Protein AF-A0A962JLY9-F1 (afdb_monomer_lite)

Foldseek 3Di:
DVVCVVVVHDPVQVVLVVVLVVLVVLLVVLVVCLVVVPPCVLVSLVSNLVSLVSSLVSLVCCCPNDVVVPRHHDPDPVVNVVSVVVNVCSVVPRVVVSVVSNVCSVVSVVVVVVVVCCVVCVVVVVVVVVVVVVCVVVVDPVVVVVCVVVVVVVVVVVVVVVVVVVVVVVVVVVVVVVVVVVVVVVVVVVVLVVQQVVLVVLQVVQCPVVVVVPLVGAGDQDPRPCNVVSVVVVVVSVVVVVVVVVVVVVVVVVVVVVVVVVVVVVVVVVVVVVVVVVVVVVVVVVVVVVVVVVVVD

Sequence (297 aa):
VDIMVANGAAPAQVVVAKNQSVLAERILRSVSSILNGDENAVMAADDFGRDSEAFGQTLEGLLNGDPTLEITAVKDPQARASLTAIQKLFESSVQQGANEILQSSPELFQVREASGAIFRDSPELLSTLTKLTAIVDEEANAVLASIIGVASLMLTLVSLFGFIRVRARQDKERAEKEAEIDRKRAEEVEMENQRNQSAILRLLDELGDLADGDLTVQATVSEDFTGAIADSINYSIDQLRQLVSTINQTAVQVSAAAQETQSTAMHLAEASEHQAQEIAGASAAVNEMAVSIDQVS

Radius of gyration: 75.22 Å; chains: 1; bounding box: 149×65×193 Å

Structure (mmCIF, N/CA/C/O backbone):
data_AF-A0A962JLY9-F1
#
_entry.id   AF-A0A962JLY9-F1
#
loop_
_atom_site.group_PDB
_atom_site.id
_atom_site.type_symbol
_atom_site.label_atom_id
_atom_site.label_alt_id
_atom_site.label_comp_id
_atom_site.label_asym_id
_atom_site.label_entity_id
_atom_site.label_seq_id
_atom_site.pdbx_PDB_ins_code
_atom_site.Cartn_x
_atom_site.Cartn_y
_atom_site.Cartn_z
_atom_site.occupancy
_atom_site.B_iso_or_equiv
_atom_site.auth_seq_id
_atom_site.auth_comp_id
_atom_site.auth_asym_id
_atom_site.auth_atom_id
_atom_site.pdbx_PDB_model_num
ATOM 1 N N . VAL A 1 1 ? 19.799 30.706 -95.430 1.00 79.75 1 VAL A N 1
ATOM 2 C CA . VAL A 1 1 ? 20.871 30.863 -96.444 1.00 79.75 1 VAL A CA 1
ATOM 3 C C . VAL A 1 1 ? 20.278 31.056 -97.835 1.00 79.75 1 VAL A C 1
ATOM 5 O O . VAL A 1 1 ? 20.554 32.082 -98.439 1.00 79.75 1 VAL A O 1
ATOM 8 N N . ASP A 1 2 ? 19.393 30.171 -98.299 1.00 82.06 2 ASP A N 1
ATOM 9 C CA . ASP A 1 2 ? 18.832 30.230 -99.665 1.00 82.06 2 ASP A CA 1
ATOM 10 C C . ASP A 1 2 ? 18.110 31.545 -99.998 1.00 82.06 2 ASP A C 1
ATOM 12 O O . ASP A 1 2 ? 18.328 32.111 -101.064 1.00 82.06 2 ASP A O 1
ATOM 16 N N . ILE A 1 3 ? 17.344 32.100 -99.050 1.00 81.94 3 ILE A N 1
ATOM 17 C CA . ILE A 1 3 ? 16.681 33.41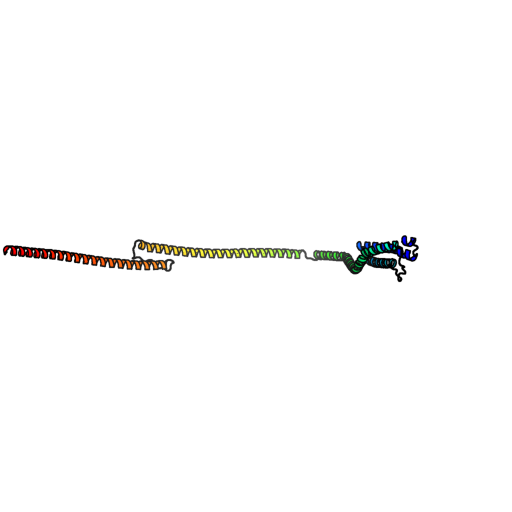2 -99.203 1.00 81.94 3 ILE A CA 1
ATOM 18 C C . ILE A 1 3 ? 17.709 34.547 -99.379 1.00 81.94 3 ILE A C 1
ATOM 20 O O . ILE A 1 3 ? 17.495 35.471 -100.155 1.00 81.94 3 ILE A O 1
ATOM 24 N N . MET A 1 4 ? 18.858 34.477 -98.697 1.00 80.12 4 MET A N 1
ATOM 25 C CA . MET A 1 4 ? 19.915 35.492 -98.818 1.00 80.12 4 MET A CA 1
ATOM 26 C C . MET A 1 4 ? 20.622 35.405 -100.174 1.00 80.12 4 MET A C 1
ATOM 28 O O . MET A 1 4 ? 20.929 36.435 -100.767 1.00 80.12 4 MET A O 1
ATOM 32 N N . VAL A 1 5 ? 20.843 34.187 -100.679 1.00 82.88 5 VAL A N 1
ATOM 33 C CA . VAL A 1 5 ? 21.434 33.951 -102.006 1.00 82.88 5 VAL A CA 1
ATOM 34 C C . VAL A 1 5 ? 20.485 34.415 -103.114 1.00 82.88 5 VAL A C 1
ATOM 36 O O . VAL A 1 5 ? 20.914 35.120 -104.024 1.00 82.88 5 VAL A O 1
ATOM 39 N N . ALA A 1 6 ? 19.192 34.087 -103.013 1.00 80.62 6 ALA A N 1
ATOM 40 C CA . ALA A 1 6 ? 18.176 34.483 -103.991 1.00 80.62 6 ALA A CA 1
ATOM 41 C C . ALA A 1 6 ? 17.985 36.009 -104.080 1.00 80.62 6 ALA A C 1
ATOM 43 O O . ALA A 1 6 ? 17.722 36.533 -105.158 1.00 80.62 6 ALA A O 1
ATOM 44 N N . ASN A 1 7 ? 18.174 36.722 -102.965 1.00 77.50 7 ASN A N 1
ATOM 45 C CA . ASN A 1 7 ? 18.024 38.176 -102.873 1.00 77.50 7 ASN A CA 1
ATOM 46 C C . ASN A 1 7 ? 19.336 38.960 -103.080 1.00 77.50 7 ASN A C 1
ATOM 48 O O . ASN A 1 7 ? 19.387 40.157 -102.798 1.00 77.50 7 ASN A O 1
ATOM 52 N N . GLY A 1 8 ? 20.402 38.309 -103.561 1.00 77.94 8 GLY A N 1
ATOM 53 C CA . GLY A 1 8 ? 21.658 38.975 -103.921 1.00 77.94 8 GLY A CA 1
ATOM 54 C C . GLY A 1 8 ? 22.456 39.531 -102.736 1.00 77.94 8 GLY A C 1
ATOM 55 O O . GLY A 1 8 ? 23.156 40.532 -102.893 1.00 77.94 8 GLY A O 1
ATOM 56 N N . ALA A 1 9 ? 22.355 38.918 -101.550 1.00 81.88 9 ALA A N 1
ATOM 57 C CA . ALA A 1 9 ? 23.167 39.306 -100.396 1.00 81.88 9 ALA A CA 1
ATOM 58 C C . ALA A 1 9 ? 24.672 39.164 -100.689 1.00 81.88 9 ALA A C 1
ATOM 60 O O . ALA A 1 9 ? 25.093 38.315 -101.480 1.00 81.88 9 ALA A O 1
ATOM 61 N N . ALA A 1 10 ? 25.497 39.974 -100.020 1.00 82.62 10 ALA A N 1
ATOM 62 C CA . ALA A 1 10 ? 26.943 39.936 -100.211 1.00 82.62 10 ALA A CA 1
ATOM 63 C C . ALA A 1 10 ? 27.503 38.530 -99.894 1.00 82.62 10 ALA A C 1
ATOM 65 O O . ALA A 1 10 ? 27.114 37.943 -98.879 1.00 82.62 10 ALA A O 1
ATOM 66 N N . PRO A 1 11 ? 28.450 37.990 -100.689 1.00 81.31 11 PRO A N 1
ATOM 67 C CA . PRO A 1 11 ? 28.993 36.646 -100.473 1.00 81.31 11 PRO A CA 1
ATOM 68 C C . PRO A 1 11 ? 29.541 36.414 -99.057 1.00 81.31 11 PRO A C 1
ATOM 70 O O . PRO A 1 11 ? 29.313 35.355 -98.477 1.00 81.31 11 PRO A O 1
ATOM 73 N N . ALA A 1 12 ? 30.187 37.424 -98.465 1.00 81.06 12 ALA A N 1
ATOM 74 C CA . ALA A 1 12 ? 30.674 37.373 -97.085 1.00 81.06 12 ALA A CA 1
ATOM 75 C C . ALA A 1 12 ? 29.537 37.138 -96.071 1.00 81.06 12 ALA A C 1
ATOM 77 O O . ALA A 1 12 ? 29.657 36.313 -95.170 1.00 81.06 12 ALA A O 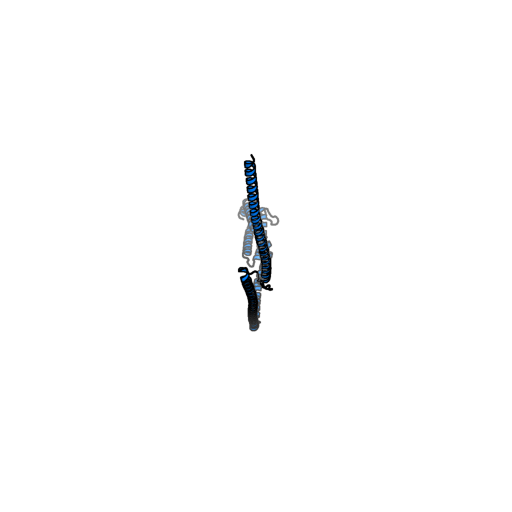1
ATOM 78 N N . GLN A 1 13 ? 28.387 37.783 -96.272 1.00 80.75 13 GLN A N 1
ATOM 79 C CA . GLN A 1 13 ? 27.220 37.664 -95.398 1.00 80.75 13 GLN A CA 1
ATOM 80 C C . GLN A 1 13 ? 26.562 36.277 -95.499 1.00 80.75 13 GLN A C 1
ATOM 82 O O . GLN A 1 13 ? 26.087 35.725 -94.506 1.00 80.75 13 GLN A O 1
ATOM 87 N N . VAL A 1 14 ? 26.568 35.682 -96.695 1.00 83.38 14 VAL A N 1
ATOM 88 C CA . VAL A 1 14 ? 26.082 34.312 -96.921 1.00 83.38 14 VAL A CA 1
ATOM 89 C C . VAL A 1 14 ? 26.980 33.289 -96.217 1.00 83.38 14 VAL A C 1
ATOM 91 O O . VAL A 1 14 ? 26.469 32.332 -95.634 1.00 83.38 14 VAL A O 1
ATOM 94 N N . VAL A 1 15 ? 28.301 33.498 -96.221 1.00 84.88 15 VAL A N 1
ATOM 95 C CA . VAL A 1 15 ? 29.263 32.643 -95.503 1.00 84.88 15 VAL A CA 1
ATOM 96 C C . VAL A 1 15 ? 29.044 32.719 -93.992 1.00 84.88 15 VAL A C 1
ATOM 98 O O . VAL A 1 15 ? 28.958 31.675 -93.348 1.00 84.88 15 VAL A O 1
ATOM 101 N N . VAL A 1 16 ? 28.865 33.922 -93.438 1.00 85.50 16 VAL A N 1
ATOM 102 C CA . VAL A 1 16 ? 28.554 34.119 -92.011 1.00 85.50 16 VAL A CA 1
ATOM 103 C C . VAL A 1 16 ? 27.289 33.352 -91.619 1.00 85.50 16 VAL A C 1
ATOM 105 O O . VAL A 1 16 ? 27.310 32.571 -90.669 1.00 85.50 16 VAL A O 1
ATOM 108 N N . ALA A 1 17 ? 26.212 33.481 -92.399 1.00 85.00 17 ALA A N 1
ATOM 109 C CA . ALA A 1 17 ? 24.966 32.760 -92.147 1.00 85.00 17 ALA A CA 1
ATOM 110 C C . ALA A 1 17 ? 25.108 31.232 -92.287 1.00 85.00 17 ALA A C 1
ATOM 112 O O . ALA A 1 17 ? 24.459 30.487 -91.558 1.00 85.00 17 ALA A O 1
ATOM 113 N N . LYS A 1 18 ? 25.954 30.742 -93.202 1.00 86.31 18 LYS A N 1
ATOM 114 C CA . LYS A 1 18 ? 26.229 29.304 -93.355 1.00 86.31 18 LYS A CA 1
ATOM 115 C C . LYS A 1 18 ? 27.025 28.745 -92.172 1.00 86.31 18 LYS A C 1
ATOM 117 O O . LYS A 1 18 ? 26.750 27.634 -91.724 1.00 86.31 18 LYS A O 1
ATOM 122 N N . ASN A 1 19 ? 27.970 29.516 -91.641 1.00 87.81 19 ASN A N 1
ATOM 123 C CA . ASN A 1 19 ? 28.772 29.115 -90.485 1.00 87.81 19 ASN A CA 1
ATOM 124 C C . ASN A 1 19 ? 27.928 28.964 -89.209 1.00 87.81 19 ASN A C 1
ATOM 126 O O . ASN A 1 19 ? 28.271 28.149 -88.354 1.00 87.81 19 ASN A O 1
ATOM 130 N N . GLN A 1 20 ? 26.786 29.654 -89.110 1.00 89.81 20 GLN A N 1
ATOM 131 C CA . GLN A 1 20 ? 25.843 29.475 -88.000 1.00 89.81 20 GLN A CA 1
ATOM 132 C C . GLN A 1 20 ? 25.304 28.042 -87.899 1.00 89.81 20 GLN A C 1
ATOM 134 O O . GLN A 1 20 ? 25.142 27.532 -86.797 1.00 89.81 20 GLN A O 1
ATOM 139 N N . SER A 1 21 ? 25.092 27.341 -89.019 1.00 89.69 21 SER A N 1
ATOM 140 C CA . SER A 1 21 ? 24.667 25.933 -88.982 1.00 89.69 21 SER A CA 1
ATOM 141 C C . SER A 1 21 ? 25.733 25.015 -88.377 1.00 89.69 21 SER A C 1
ATOM 143 O O . SER A 1 21 ? 25.396 24.086 -87.650 1.00 89.69 21 SER A O 1
ATOM 145 N N . VAL A 1 22 ? 27.014 25.302 -88.631 1.00 91.00 22 VAL A N 1
ATOM 146 C CA . VAL A 1 22 ? 28.137 24.543 -88.055 1.00 91.00 22 VAL A CA 1
ATOM 147 C C . VAL A 1 22 ? 28.251 24.807 -86.554 1.00 91.00 22 VAL A C 1
ATOM 149 O O . VAL A 1 22 ? 28.471 23.873 -85.785 1.00 91.00 22 VAL A O 1
ATOM 152 N N . LEU A 1 23 ? 28.072 26.062 -86.128 1.00 90.56 23 LEU A N 1
ATOM 153 C CA . LEU A 1 23 ? 28.037 26.412 -84.707 1.00 90.56 23 LEU A CA 1
ATOM 154 C C . LEU A 1 23 ? 26.865 25.728 -83.999 1.00 90.56 23 LEU A C 1
ATOM 156 O O . LEU A 1 23 ? 27.082 25.091 -82.978 1.00 90.56 23 LEU A O 1
ATOM 160 N N . ALA A 1 24 ? 25.663 25.740 -84.578 1.00 89.69 24 ALA A N 1
ATOM 161 C CA . ALA A 1 24 ? 24.512 25.032 -84.016 1.00 89.69 24 ALA A CA 1
ATOM 162 C C . ALA A 1 24 ? 24.768 23.521 -83.847 1.00 89.69 24 ALA A C 1
ATOM 164 O O . ALA A 1 24 ? 24.417 22.938 -82.824 1.00 89.69 24 ALA A O 1
ATOM 165 N N . GLU A 1 25 ? 25.425 22.877 -84.814 1.00 91.38 25 GLU A N 1
ATOM 166 C CA . GLU A 1 25 ? 25.788 21.459 -84.719 1.00 91.38 25 GLU A CA 1
ATOM 167 C C . GLU A 1 25 ? 26.837 21.192 -83.628 1.00 91.38 25 GLU A C 1
ATOM 169 O O . GLU A 1 25 ? 26.753 20.197 -82.905 1.00 91.38 25 GLU A O 1
ATOM 174 N N . ARG A 1 26 ? 27.826 22.083 -83.483 1.00 92.31 26 ARG A N 1
ATOM 175 C CA . ARG A 1 26 ? 28.822 22.002 -82.406 1.00 92.31 26 ARG A CA 1
ATOM 176 C C . ARG A 1 26 ? 28.179 22.177 -81.034 1.00 92.31 26 ARG A C 1
ATOM 178 O O . ARG A 1 26 ? 28.415 21.336 -80.177 1.00 92.31 26 ARG A O 1
ATOM 185 N N . ILE A 1 27 ? 27.303 23.167 -80.876 1.00 90.19 27 ILE A N 1
ATOM 186 C CA . ILE A 1 27 ? 26.508 23.395 -79.662 1.00 90.19 27 ILE A CA 1
ATOM 187 C C . ILE A 1 27 ? 25.745 22.116 -79.285 1.00 90.19 27 ILE A C 1
ATOM 189 O O . ILE A 1 27 ? 25.852 21.653 -78.153 1.00 90.19 27 ILE A O 1
ATOM 193 N N . LEU A 1 28 ? 25.040 21.488 -80.234 1.00 88.00 28 LEU A N 1
ATOM 194 C CA . LEU A 1 28 ? 24.295 20.246 -79.983 1.00 88.00 28 LEU A CA 1
ATOM 195 C C . LEU A 1 28 ? 25.199 19.082 -79.554 1.00 88.00 28 LEU A C 1
ATOM 197 O O . LEU A 1 28 ? 24.857 18.347 -78.625 1.00 88.00 28 LEU A O 1
ATOM 201 N N . ARG A 1 29 ? 26.356 18.911 -80.205 1.00 89.50 29 ARG A N 1
ATOM 202 C CA . ARG A 1 29 ? 27.334 17.883 -79.812 1.00 89.50 29 ARG A CA 1
ATOM 203 C C . ARG A 1 29 ? 27.880 18.124 -78.409 1.00 89.50 29 ARG A C 1
ATOM 205 O O . ARG A 1 29 ? 27.955 17.175 -77.630 1.00 89.50 29 ARG A O 1
ATOM 212 N N . SER A 1 30 ? 28.222 19.366 -78.082 1.00 88.81 30 SER A N 1
ATOM 213 C CA . SER A 1 30 ? 28.728 19.729 -76.762 1.00 88.81 30 SER A CA 1
ATOM 214 C C . SER A 1 30 ? 27.683 19.466 -75.677 1.00 88.81 30 SER A C 1
ATOM 216 O O . SER A 1 30 ? 27.997 18.806 -74.692 1.00 88.81 30 SER A O 1
ATOM 218 N N . VAL A 1 31 ? 26.416 19.841 -75.897 1.00 85.81 31 VAL A N 1
ATOM 219 C CA . VAL A 1 31 ? 25.307 19.521 -74.975 1.00 85.81 31 VAL A CA 1
ATOM 220 C C . VAL A 1 31 ? 25.157 18.015 -74.777 1.00 85.81 31 VAL A C 1
ATOM 222 O O . VAL A 1 31 ? 25.040 17.560 -73.642 1.00 85.81 31 VAL A O 1
ATOM 225 N N . SER A 1 32 ? 25.205 17.222 -75.850 1.00 84.00 32 SER A N 1
ATOM 226 C CA . SER A 1 32 ? 25.118 15.763 -75.726 1.00 84.00 32 SER A CA 1
ATOM 227 C C . SER A 1 32 ? 26.266 15.187 -74.895 1.00 84.00 32 SER A C 1
ATOM 229 O O . SER A 1 32 ? 26.028 14.283 -74.100 1.00 84.00 32 SER A O 1
ATOM 231 N N . SER A 1 33 ? 27.490 15.696 -75.055 1.00 85.56 33 SER A N 1
ATOM 232 C CA . SER A 1 33 ? 28.648 15.224 -74.286 1.00 85.56 33 SER A CA 1
ATOM 233 C C . SER A 1 33 ? 28.552 15.604 -72.804 1.00 85.56 33 SER A C 1
ATOM 235 O O . SER A 1 33 ? 28.876 14.787 -71.943 1.00 85.56 33 SER A O 1
ATOM 237 N N . ILE A 1 34 ? 28.031 16.799 -72.501 1.00 82.81 34 ILE A N 1
ATOM 238 C CA . ILE A 1 34 ? 27.763 17.251 -71.127 1.00 82.81 34 ILE A CA 1
ATOM 239 C C . ILE A 1 34 ? 26.696 16.366 -70.470 1.00 82.81 34 ILE A C 1
ATOM 241 O O . ILE A 1 34 ? 26.888 15.913 -69.345 1.00 82.81 34 ILE A O 1
ATOM 245 N N . LEU A 1 35 ? 25.597 16.073 -71.177 1.00 78.50 35 LEU A N 1
ATOM 246 C CA . LEU A 1 35 ? 24.498 15.245 -70.663 1.00 78.50 35 LEU A CA 1
ATOM 247 C C . LEU A 1 35 ? 24.894 13.780 -70.455 1.00 78.50 35 LEU A C 1
ATOM 249 O O . LEU A 1 35 ? 24.442 13.155 -69.498 1.00 78.50 35 LEU A O 1
ATOM 253 N N . ASN A 1 36 ? 25.733 13.235 -71.335 1.00 80.62 36 ASN A N 1
ATOM 254 C CA . ASN A 1 36 ? 26.230 11.866 -71.207 1.00 80.62 36 ASN A CA 1
ATOM 255 C C . ASN A 1 36 ? 27.295 11.731 -70.109 1.00 80.62 36 ASN A C 1
ATOM 257 O O . ASN A 1 36 ? 27.558 10.621 -69.649 1.00 80.62 36 ASN A O 1
ATOM 261 N N . GLY A 1 37 ? 27.889 12.848 -69.668 1.00 71.00 37 GLY A N 1
ATOM 262 C CA . GLY A 1 37 ? 28.937 12.840 -68.650 1.00 71.00 37 GLY A CA 1
ATOM 263 C C . GLY A 1 37 ? 30.208 12.131 -69.119 1.00 71.00 37 GLY A C 1
ATOM 264 O O . GLY A 1 37 ? 30.905 11.514 -68.309 1.00 71.00 37 GLY A O 1
ATOM 265 N N . ASP A 1 38 ? 30.492 12.193 -70.424 1.00 70.06 38 ASP A N 1
ATOM 266 C CA . ASP A 1 38 ? 31.673 11.579 -71.029 1.00 70.06 38 ASP A CA 1
ATOM 267 C C . ASP A 1 38 ? 32.968 12.179 -70.440 1.00 70.06 38 ASP A C 1
ATOM 269 O O . ASP A 1 38 ? 32.961 13.235 -69.808 1.00 70.06 38 ASP A O 1
ATOM 273 N N . GLU A 1 39 ? 34.121 11.543 -70.670 1.00 72.31 39 GLU A N 1
ATOM 274 C CA . GLU A 1 39 ? 35.425 12.012 -70.154 1.00 72.31 39 GLU A CA 1
ATOM 275 C C . GLU A 1 39 ? 35.733 13.480 -70.519 1.00 72.31 39 GLU A C 1
ATOM 277 O O . GLU A 1 39 ? 36.384 14.193 -69.758 1.00 72.31 39 GLU A O 1
ATOM 282 N N . ASN A 1 40 ? 35.175 13.957 -71.635 1.00 76.12 40 ASN A N 1
ATOM 283 C CA . ASN A 1 40 ? 35.345 15.317 -72.141 1.00 76.12 40 ASN A CA 1
ATOM 284 C C . ASN A 1 40 ? 34.226 16.291 -71.728 1.00 76.12 40 ASN A C 1
ATOM 286 O O . ASN A 1 40 ? 34.231 17.423 -72.204 1.00 76.12 40 ASN A O 1
ATOM 290 N N . ALA A 1 41 ? 33.284 15.902 -70.861 1.00 79.06 41 ALA A N 1
ATOM 291 C CA . ALA A 1 41 ? 32.115 16.717 -70.505 1.00 79.06 41 ALA A CA 1
ATOM 292 C C . ALA A 1 41 ? 32.480 18.119 -69.980 1.00 79.06 41 ALA A C 1
ATOM 294 O O . ALA A 1 41 ? 31.776 19.085 -70.262 1.00 79.06 41 ALA A O 1
ATOM 295 N N . VAL A 1 42 ? 33.611 18.252 -69.276 1.00 77.88 42 VAL A N 1
ATOM 296 C CA . VAL A 1 42 ? 34.110 19.552 -68.793 1.00 77.88 42 VAL A CA 1
ATOM 297 C C . VAL A 1 42 ? 34.581 20.439 -69.951 1.00 77.88 42 VAL A C 1
ATOM 299 O O . VAL A 1 42 ? 34.206 21.605 -70.021 1.00 77.88 42 VAL A O 1
ATOM 302 N N . MET A 1 43 ? 35.367 19.896 -70.886 1.00 82.81 43 MET A N 1
ATOM 303 C CA . MET A 1 43 ? 35.794 20.643 -72.080 1.00 82.81 43 MET A CA 1
ATOM 304 C C . MET A 1 43 ? 34.599 20.973 -72.982 1.00 82.81 43 MET A C 1
ATOM 306 O O . MET A 1 43 ? 34.516 22.067 -73.531 1.00 82.81 43 MET A O 1
ATOM 310 N N . ALA A 1 44 ? 33.632 20.058 -73.078 1.00 86.50 44 ALA A N 1
ATOM 311 C CA . ALA A 1 44 ? 32.396 20.276 -73.814 1.00 86.50 44 ALA A CA 1
ATOM 312 C C . ALA A 1 44 ? 31.549 21.410 -73.210 1.00 86.50 44 ALA A C 1
ATOM 314 O O . ALA A 1 44 ? 30.920 22.147 -73.966 1.00 86.50 44 ALA A O 1
ATOM 315 N N . ALA A 1 45 ? 31.549 21.591 -71.884 1.00 84.19 45 ALA A N 1
ATOM 316 C CA . ALA A 1 45 ? 30.869 22.708 -71.221 1.00 84.19 45 ALA A CA 1
ATOM 317 C C . ALA A 1 45 ? 31.468 24.073 -71.599 1.00 84.19 45 ALA A C 1
ATOM 319 O O . ALA A 1 45 ? 30.718 25.008 -71.884 1.00 84.19 45 ALA A O 1
ATOM 320 N N . ASP A 1 46 ? 32.797 24.169 -71.666 1.00 84.12 46 ASP A N 1
ATOM 321 C CA . ASP A 1 46 ? 33.498 25.376 -72.127 1.00 84.12 46 ASP A CA 1
ATOM 322 C C . ASP A 1 46 ? 33.212 25.668 -73.613 1.00 84.12 46 ASP A C 1
ATOM 324 O O . ASP A 1 46 ? 32.791 26.770 -73.980 1.00 84.12 46 ASP A O 1
ATOM 328 N N . ASP A 1 47 ? 33.327 24.645 -74.468 1.00 87.50 47 ASP A N 1
ATOM 329 C CA . ASP A 1 47 ? 33.030 24.758 -75.899 1.00 87.50 47 ASP A CA 1
ATOM 330 C C . ASP A 1 47 ? 31.573 25.156 -76.166 1.00 87.50 47 ASP A C 1
ATOM 332 O O . ASP A 1 47 ? 31.309 25.990 -77.034 1.00 87.50 47 ASP A O 1
ATOM 336 N N . PHE A 1 48 ? 30.622 24.593 -75.414 1.00 88.94 48 PHE A N 1
ATOM 337 C CA . PHE A 1 48 ? 29.204 24.943 -75.504 1.00 88.94 48 PHE A CA 1
ATOM 338 C C . PHE A 1 48 ? 28.963 26.421 -75.198 1.00 88.94 48 PHE A C 1
ATOM 340 O O . PHE A 1 48 ? 28.225 27.077 -75.936 1.00 88.94 48 PHE A O 1
ATOM 347 N N . GLY A 1 49 ? 29.587 26.951 -74.145 1.00 86.62 49 GLY A N 1
ATOM 348 C CA . GLY A 1 49 ? 29.451 28.352 -73.765 1.00 86.62 49 GLY A CA 1
ATOM 349 C C . GLY A 1 49 ? 29.962 29.305 -74.839 1.00 86.62 49 GLY A C 1
ATOM 350 O O . GLY A 1 49 ? 29.221 30.173 -75.305 1.00 86.62 49 GLY A O 1
ATOM 351 N N . ARG A 1 50 ? 31.199 29.088 -75.295 1.00 87.81 50 ARG A N 1
ATOM 352 C CA . ARG A 1 50 ? 31.842 29.906 -76.332 1.00 87.81 50 ARG A CA 1
ATOM 353 C C . ARG A 1 50 ? 31.099 29.857 -77.668 1.00 87.81 50 ARG A C 1
ATOM 355 O O . ARG A 1 50 ? 30.902 30.893 -78.301 1.00 87.81 50 ARG A O 1
ATOM 362 N N . ASP A 1 51 ? 30.682 28.668 -78.108 1.00 92.00 51 ASP A N 1
ATOM 363 C CA . ASP A 1 51 ? 29.957 28.518 -79.373 1.00 92.00 51 ASP A CA 1
ATOM 364 C C . ASP A 1 51 ? 28.545 29.127 -79.287 1.00 92.00 51 ASP A C 1
ATOM 366 O O . ASP A 1 51 ? 28.084 29.726 -80.262 1.00 92.00 51 ASP A O 1
ATOM 370 N N . SER A 1 52 ? 27.880 29.037 -78.127 1.00 89.81 52 SER A N 1
ATOM 371 C CA . SER A 1 52 ? 26.577 29.676 -77.885 1.00 89.81 52 SER A CA 1
ATOM 372 C C . SER A 1 52 ? 26.676 31.201 -77.915 1.00 89.81 52 SER A C 1
ATOM 374 O O . SER A 1 52 ? 25.856 31.862 -78.554 1.00 89.81 52 SER A O 1
ATOM 376 N N . GLU A 1 53 ? 27.701 31.776 -77.288 1.00 89.00 53 GLU A N 1
ATOM 377 C CA . GLU A 1 53 ? 27.938 33.220 -77.333 1.00 89.00 53 GLU A CA 1
ATOM 378 C C . GLU A 1 53 ? 28.192 33.704 -78.770 1.00 89.00 53 GLU A C 1
ATOM 380 O O . GLU A 1 53 ? 27.532 34.634 -79.241 1.00 89.00 53 GLU A O 1
ATOM 385 N N . ALA A 1 54 ? 29.076 33.022 -79.506 1.00 90.44 54 ALA A N 1
ATOM 386 C CA . ALA A 1 54 ? 29.391 33.361 -80.893 1.00 90.44 54 ALA A CA 1
ATOM 387 C C . ALA A 1 54 ? 28.169 33.248 -81.826 1.00 90.44 54 ALA A C 1
ATOM 389 O O . ALA A 1 54 ? 27.994 34.070 -82.736 1.00 90.44 54 ALA A O 1
ATOM 390 N N . PHE A 1 55 ? 27.312 32.245 -81.609 1.00 92.06 55 PHE A N 1
ATOM 391 C CA . PHE A 1 55 ? 26.062 32.077 -82.351 1.00 92.06 55 PHE A CA 1
ATOM 392 C C . PHE A 1 55 ? 25.091 33.235 -82.078 1.00 92.06 55 PHE A C 1
ATOM 394 O O . PHE A 1 55 ? 24.577 33.846 -83.016 1.00 92.06 55 PHE A O 1
ATOM 401 N N . GLY A 1 56 ? 24.894 33.594 -80.805 1.00 90.00 56 GLY A N 1
ATOM 402 C CA . GLY A 1 56 ? 24.031 34.708 -80.401 1.00 90.00 56 GLY A CA 1
ATOM 403 C C . GLY A 1 56 ? 24.478 36.051 -80.986 1.00 90.00 56 GLY A C 1
ATOM 404 O O . GLY A 1 56 ? 23.681 36.726 -81.639 1.00 90.00 56 GLY A O 1
ATOM 405 N N . GLN A 1 57 ? 25.762 36.395 -80.839 1.00 90.38 57 GLN A N 1
ATOM 406 C CA . GLN A 1 57 ? 26.333 37.643 -81.371 1.00 90.38 57 GLN A CA 1
ATOM 407 C C . GLN A 1 57 ? 26.187 37.737 -82.894 1.00 90.38 57 GLN A C 1
ATOM 409 O O . GLN A 1 57 ? 25.797 38.772 -83.435 1.00 90.38 57 GLN A O 1
ATOM 414 N N . THR A 1 58 ? 26.441 36.637 -83.607 1.00 91.56 58 THR A N 1
ATOM 415 C CA . THR A 1 58 ? 26.297 36.623 -85.068 1.00 91.56 58 THR A CA 1
ATOM 416 C C . THR A 1 58 ? 24.837 36.782 -85.491 1.00 91.56 58 THR A C 1
ATOM 418 O O . THR A 1 58 ? 24.546 37.478 -86.466 1.00 91.56 58 THR A O 1
ATOM 421 N N . LEU A 1 59 ? 23.906 36.143 -84.781 1.00 91.31 59 LEU A N 1
ATOM 422 C CA . LEU A 1 59 ? 22.477 36.237 -85.064 1.00 91.31 59 LEU A CA 1
ATOM 423 C C . LEU A 1 59 ? 21.941 37.657 -84.833 1.00 91.31 59 LEU A C 1
ATOM 425 O O . LEU A 1 59 ? 21.188 38.170 -85.665 1.00 91.31 59 LEU A O 1
ATOM 429 N N . GLU A 1 60 ? 22.387 38.314 -83.763 1.00 91.25 60 GLU A N 1
ATOM 430 C CA . GLU A 1 60 ? 22.097 39.723 -83.492 1.00 91.25 60 GLU A CA 1
ATOM 431 C C . GLU A 1 60 ? 22.697 40.639 -84.570 1.00 91.25 60 GLU A C 1
ATOM 433 O O . GLU A 1 60 ? 21.991 41.485 -85.130 1.00 91.25 60 GLU A O 1
ATOM 438 N N . GLY A 1 61 ? 23.955 40.406 -84.958 1.00 90.94 61 GLY A N 1
ATOM 439 C CA . GLY A 1 61 ? 24.612 41.119 -86.054 1.00 90.94 61 GLY A CA 1
ATOM 440 C C . GLY A 1 61 ? 23.881 40.963 -87.392 1.00 90.94 61 GLY A C 1
ATOM 441 O O . GLY A 1 61 ? 23.752 41.924 -88.150 1.00 90.94 61 GLY A O 1
ATOM 442 N N . LEU A 1 62 ? 23.311 39.791 -87.687 1.00 90.25 62 LEU A N 1
ATOM 443 C CA . LEU A 1 62 ? 22.504 39.583 -88.897 1.00 90.25 62 LEU A CA 1
ATOM 444 C C . LEU A 1 62 ? 21.164 40.343 -88.857 1.00 90.25 62 LEU A C 1
ATOM 446 O O . LEU A 1 62 ? 20.647 40.709 -89.916 1.00 90.25 62 LEU A O 1
ATOM 450 N N . LEU A 1 63 ? 20.600 40.610 -87.677 1.00 90.50 63 LEU A N 1
ATOM 451 C CA . LEU A 1 63 ? 19.338 41.344 -87.512 1.00 90.50 63 LEU A CA 1
ATOM 452 C C . LEU A 1 63 ? 19.525 42.866 -87.483 1.00 90.50 63 LEU A C 1
ATOM 454 O O . LEU A 1 63 ? 18.747 43.590 -88.121 1.00 90.50 63 LEU A O 1
ATOM 458 N N . ASN A 1 64 ? 20.545 43.338 -86.767 1.00 91.88 64 ASN A N 1
ATOM 459 C CA . ASN A 1 64 ? 20.738 44.751 -86.427 1.00 91.88 64 ASN A CA 1
ATOM 460 C C . ASN A 1 64 ? 21.973 45.374 -87.095 1.00 91.88 64 ASN A C 1
ATOM 462 O O . ASN A 1 64 ? 22.027 46.592 -87.262 1.00 91.88 64 ASN A O 1
ATOM 466 N N . GLY A 1 65 ? 22.902 44.548 -87.576 1.00 89.00 65 GLY A N 1
ATOM 467 C CA . GLY A 1 65 ? 24.217 44.963 -88.052 1.00 89.00 65 GLY A CA 1
ATOM 468 C C . GLY A 1 65 ? 25.223 45.018 -86.905 1.00 89.00 65 GLY A C 1
ATOM 469 O O . GLY A 1 65 ? 24.892 45.456 -85.808 1.00 89.00 65 GLY A O 1
ATOM 470 N N . ASP A 1 66 ? 26.455 44.600 -87.175 1.00 89.69 66 ASP A N 1
ATOM 471 C CA . ASP A 1 66 ? 27.576 44.698 -86.242 1.00 89.69 66 ASP A CA 1
ATOM 472 C C . ASP A 1 66 ? 28.832 45.170 -86.997 1.00 89.69 66 ASP A C 1
ATOM 474 O O . ASP A 1 66 ? 29.401 44.408 -87.785 1.00 89.69 66 ASP A O 1
ATOM 478 N N . PRO A 1 67 ? 29.277 46.424 -86.789 1.00 84.31 67 PRO A N 1
ATOM 479 C CA . PRO A 1 67 ? 30.492 46.950 -87.408 1.00 84.31 67 PRO A CA 1
ATOM 480 C C . PRO A 1 67 ? 31.775 46.238 -86.962 1.00 84.31 67 PRO A C 1
ATOM 482 O O . PRO A 1 67 ? 32.746 46.228 -87.711 1.00 84.31 67 PRO A O 1
ATOM 485 N N . THR A 1 68 ? 31.791 45.657 -85.761 1.00 86.00 68 THR A N 1
ATOM 486 C CA . THR A 1 68 ? 32.958 44.987 -85.165 1.00 86.00 68 THR A CA 1
ATOM 487 C C . THR A 1 68 ? 33.202 43.633 -85.816 1.00 86.00 68 THR A C 1
ATOM 489 O O . THR A 1 68 ? 34.344 43.251 -86.055 1.00 86.00 68 THR A O 1
ATOM 492 N N . LEU A 1 69 ? 32.117 42.923 -86.132 1.00 83.44 69 LEU A N 1
ATOM 493 C CA . LEU A 1 69 ? 32.141 41.636 -86.827 1.00 83.44 69 LEU A CA 1
ATOM 494 C C . LEU A 1 69 ? 32.010 41.779 -88.355 1.00 83.44 69 LEU A C 1
ATOM 496 O O . LEU A 1 69 ? 31.909 40.776 -89.059 1.00 83.44 69 LEU A O 1
ATOM 500 N N . GLU A 1 70 ? 31.986 43.015 -88.868 1.00 86.31 70 GLU A N 1
ATOM 501 C CA . GLU A 1 70 ? 31.765 43.349 -90.284 1.00 86.31 70 GLU A CA 1
ATOM 502 C C . GLU A 1 70 ? 30.455 42.762 -90.861 1.00 86.31 70 GLU A C 1
ATOM 504 O O . GLU A 1 70 ? 30.337 42.465 -92.054 1.00 86.31 70 GLU A O 1
ATOM 509 N N . ILE A 1 71 ? 29.425 42.613 -90.020 1.00 87.81 71 ILE A N 1
ATOM 510 C CA . ILE A 1 71 ? 28.128 42.046 -90.402 1.00 87.81 71 ILE A CA 1
ATOM 511 C C . ILE A 1 71 ? 27.161 43.176 -90.752 1.00 87.81 71 ILE A C 1
ATOM 513 O O . ILE A 1 71 ? 26.824 44.027 -89.934 1.00 87.81 71 ILE A O 1
ATOM 517 N N . THR A 1 72 ? 26.646 43.165 -91.981 1.00 86.38 72 THR A N 1
ATOM 518 C CA . THR A 1 72 ? 25.560 44.072 -92.380 1.00 86.38 72 THR A CA 1
ATOM 519 C C . THR A 1 72 ? 24.200 43.464 -92.033 1.00 86.38 72 THR A C 1
ATOM 521 O O . THR A 1 72 ? 23.978 42.271 -92.238 1.00 86.38 72 THR A O 1
ATOM 524 N N . ALA A 1 73 ? 23.260 44.291 -91.569 1.00 88.88 73 ALA A N 1
ATOM 525 C CA . ALA A 1 73 ? 21.901 43.857 -91.257 1.00 88.88 73 ALA A CA 1
ATOM 526 C C . ALA A 1 73 ? 21.170 43.305 -92.495 1.00 88.88 73 ALA A C 1
ATOM 528 O O . ALA A 1 73 ? 21.145 43.928 -93.564 1.00 88.88 73 ALA A O 1
ATOM 529 N N . VAL A 1 74 ? 20.512 42.156 -92.344 1.00 88.62 74 VAL A N 1
ATOM 530 C CA . VAL A 1 74 ? 19.649 41.565 -93.373 1.00 88.62 74 VAL A CA 1
ATOM 531 C C . VAL A 1 74 ? 18.382 42.411 -93.508 1.00 88.62 74 VAL A C 1
ATOM 533 O O . VAL A 1 74 ? 17.657 42.622 -92.536 1.00 88.62 74 VAL A O 1
ATOM 536 N N . LYS A 1 75 ? 18.102 42.908 -94.718 1.00 86.00 75 LYS A N 1
ATOM 537 C CA . LYS A 1 75 ? 16.959 43.803 -94.989 1.00 86.00 75 LYS A CA 1
ATOM 538 C C . LYS A 1 75 ? 15.713 43.084 -95.505 1.00 86.00 75 LYS A C 1
ATOM 540 O O . LYS A 1 75 ? 14.620 43.626 -95.384 1.00 86.00 75 LYS A O 1
ATOM 545 N N . ASP A 1 76 ? 15.871 41.886 -96.064 1.00 88.00 76 ASP A N 1
ATOM 546 C CA . ASP A 1 76 ? 14.760 41.119 -96.629 1.00 88.00 76 ASP A CA 1
ATOM 547 C C . ASP A 1 76 ? 13.734 40.722 -95.540 1.00 88.00 76 ASP A C 1
ATOM 549 O O . ASP A 1 76 ? 14.122 40.089 -94.553 1.00 88.00 76 ASP A O 1
ATOM 553 N N . PRO A 1 77 ? 12.4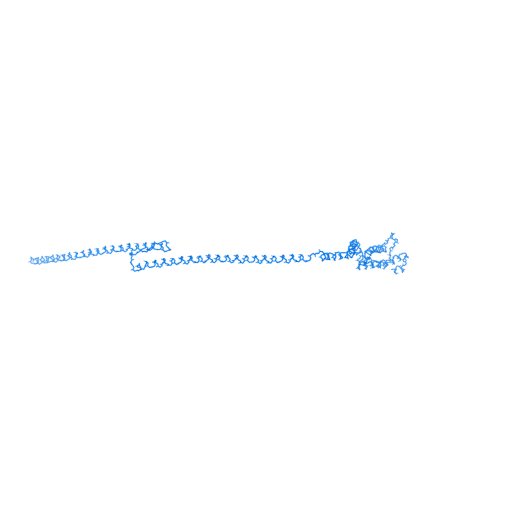38 41.062 -95.687 1.00 86.75 77 PRO A N 1
ATOM 554 C CA . PRO A 1 77 ? 11.434 40.812 -94.651 1.00 86.75 77 PRO A CA 1
ATOM 555 C C . PRO A 1 77 ? 11.253 39.331 -94.285 1.00 86.75 77 PRO A C 1
ATOM 557 O O . PRO A 1 77 ? 11.050 39.012 -93.113 1.00 86.75 77 PRO A O 1
ATOM 560 N N . GLN A 1 78 ? 11.351 38.420 -95.258 1.00 86.00 78 GLN A N 1
ATOM 561 C CA . GLN A 1 78 ? 11.152 36.984 -95.038 1.00 86.00 78 GLN A CA 1
ATOM 562 C C . GLN A 1 78 ? 12.352 36.357 -94.312 1.00 86.00 78 GLN A C 1
ATOM 564 O O . GLN A 1 78 ? 12.187 35.558 -93.382 1.00 86.00 78 GLN A O 1
ATOM 569 N N . ALA A 1 79 ? 13.569 36.758 -94.686 1.00 86.00 79 ALA A N 1
ATOM 570 C CA . ALA A 1 79 ? 14.788 36.372 -93.988 1.00 86.00 79 ALA A CA 1
ATOM 571 C C . ALA A 1 79 ? 14.817 36.929 -92.557 1.00 86.00 79 ALA A C 1
ATOM 573 O O . ALA A 1 79 ? 15.145 36.187 -91.633 1.00 86.00 79 ALA A O 1
ATOM 574 N N . ARG A 1 80 ? 14.407 38.189 -92.348 1.00 90.31 80 ARG A N 1
ATOM 575 C CA . ARG A 1 80 ? 14.298 38.788 -91.005 1.00 90.31 80 ARG A CA 1
ATOM 576 C C . ARG A 1 80 ? 13.315 38.029 -90.120 1.00 90.31 80 ARG A C 1
ATOM 578 O O . ARG A 1 80 ? 13.671 37.698 -88.998 1.00 90.31 80 ARG A O 1
ATOM 585 N N . ALA A 1 81 ? 12.129 37.685 -90.629 1.00 90.00 81 ALA A N 1
ATOM 586 C CA . ALA A 1 81 ? 11.153 36.898 -89.873 1.00 90.00 81 ALA A CA 1
ATOM 587 C C . ALA A 1 81 ? 11.726 35.542 -89.420 1.00 90.00 81 ALA A C 1
ATOM 589 O O . ALA A 1 81 ? 11.517 35.127 -88.281 1.00 90.00 81 ALA A O 1
ATOM 590 N N . SER A 1 82 ? 12.503 34.886 -90.288 1.00 88.25 82 SER A N 1
ATOM 591 C CA . SER A 1 82 ? 13.176 33.621 -89.967 1.00 88.25 82 SER A CA 1
ATOM 592 C C . SER A 1 82 ? 14.281 33.804 -88.920 1.00 88.25 82 SER A C 1
ATOM 594 O O . SER A 1 82 ? 14.360 33.024 -87.975 1.00 88.25 82 SER A O 1
ATOM 596 N N . LEU A 1 83 ? 15.105 34.849 -89.047 1.00 90.44 83 LEU A N 1
ATOM 597 C CA . LEU A 1 83 ? 16.163 35.170 -88.081 1.00 90.44 83 LEU A CA 1
ATOM 598 C C . LEU A 1 83 ? 15.587 35.504 -86.700 1.00 90.44 83 LEU A C 1
ATOM 600 O O . LEU A 1 83 ? 16.087 34.998 -85.704 1.00 90.44 83 LEU A O 1
ATOM 604 N N . THR A 1 84 ? 14.499 36.274 -86.632 1.00 91.44 84 THR A N 1
ATOM 605 C CA . THR A 1 84 ? 13.811 36.580 -85.368 1.00 91.44 84 THR A CA 1
ATOM 606 C C . THR A 1 84 ? 13.208 35.328 -84.726 1.00 91.44 84 THR A C 1
ATOM 608 O O . THR A 1 84 ? 13.265 35.171 -83.508 1.00 91.44 84 THR A O 1
ATOM 611 N N . ALA A 1 85 ? 12.657 34.403 -85.520 1.00 90.69 85 ALA A N 1
ATOM 612 C CA . ALA A 1 85 ? 12.166 33.129 -84.996 1.00 90.69 85 ALA A CA 1
ATOM 613 C C . ALA A 1 85 ? 13.305 32.273 -84.414 1.00 90.69 85 ALA A C 1
ATOM 615 O O . ALA A 1 85 ? 13.160 31.728 -83.320 1.00 90.69 85 ALA A O 1
ATOM 616 N N . ILE A 1 86 ? 14.446 32.201 -85.110 1.00 90.38 86 ILE A N 1
ATOM 617 C CA . ILE A 1 86 ? 15.646 31.497 -84.633 1.00 90.38 86 ILE A CA 1
ATOM 618 C C . ILE A 1 86 ? 16.183 32.159 -83.361 1.00 90.38 86 ILE A C 1
ATOM 620 O O . ILE A 1 86 ? 16.498 31.449 -82.414 1.00 90.38 86 ILE A O 1
ATOM 624 N N . GLN A 1 87 ? 16.224 33.493 -83.306 1.00 90.44 87 GLN A N 1
ATOM 625 C CA . GLN A 1 87 ? 16.689 34.240 -82.135 1.00 90.44 87 GLN A CA 1
ATOM 626 C C . GLN A 1 87 ? 15.856 33.901 -80.908 1.00 90.44 87 GLN A C 1
ATOM 628 O O . GLN A 1 87 ? 16.402 33.501 -79.887 1.00 90.44 87 GLN A O 1
ATOM 633 N N . LYS A 1 88 ? 14.528 33.943 -81.035 1.00 90.62 88 LYS A N 1
ATOM 634 C CA . LYS A 1 88 ? 13.634 33.605 -79.927 1.00 90.62 88 LYS A CA 1
ATOM 635 C C . LYS A 1 88 ? 13.816 32.162 -79.443 1.00 90.62 88 LYS A C 1
ATOM 637 O O . LYS A 1 88 ? 13.793 31.907 -78.239 1.00 90.62 88 LYS A O 1
ATOM 642 N N . LEU A 1 89 ? 13.971 31.207 -80.364 1.00 88.00 89 LEU A N 1
ATOM 643 C CA . LEU A 1 89 ? 14.227 29.805 -80.011 1.00 88.00 89 LEU A CA 1
ATOM 644 C C . LEU A 1 89 ? 15.582 29.641 -79.317 1.00 88.00 89 LEU A C 1
ATOM 646 O O . LEU A 1 89 ? 15.677 28.923 -78.326 1.00 88.00 89 LEU A O 1
ATOM 650 N N . PHE A 1 90 ? 16.606 30.335 -79.804 1.00 88.50 90 PHE A N 1
ATOM 651 C CA . PHE A 1 90 ? 17.950 30.295 -79.246 1.00 88.50 90 PHE A CA 1
ATOM 652 C C . PHE A 1 90 ? 18.010 30.901 -77.836 1.00 88.50 90 PHE A C 1
ATOM 654 O O . PHE A 1 90 ? 18.496 30.249 -76.913 1.00 88.50 90 PHE A O 1
ATOM 661 N N . GLU A 1 91 ? 17.445 32.094 -77.644 1.00 86.75 91 GLU A N 1
ATOM 662 C CA . GLU A 1 91 ? 17.377 32.776 -76.344 1.00 86.75 91 GLU A CA 1
ATOM 663 C C . GLU A 1 91 ? 16.634 31.925 -75.302 1.00 86.75 91 GLU A C 1
ATOM 665 O O . GLU A 1 91 ? 17.113 31.744 -74.184 1.00 86.75 91 GLU A O 1
ATOM 670 N N . SER A 1 92 ? 15.487 31.345 -75.680 1.00 83.56 92 SER A N 1
ATOM 671 C CA . SER A 1 92 ? 14.654 30.558 -74.755 1.00 83.56 92 SER A CA 1
ATOM 672 C C . SER A 1 92 ? 15.170 29.148 -74.466 1.00 83.56 92 SER A C 1
ATOM 674 O O . SER A 1 92 ? 14.878 28.618 -73.399 1.00 83.56 92 SER A O 1
ATOM 676 N N . SER A 1 93 ? 15.895 28.520 -75.396 1.00 80.19 93 SER A N 1
ATOM 677 C CA . SER A 1 93 ? 16.256 27.095 -75.279 1.00 80.19 93 SER A CA 1
ATOM 678 C C . SER A 1 93 ? 17.742 26.848 -75.043 1.00 80.19 93 SER A C 1
ATOM 680 O O . SER A 1 93 ? 18.097 25.822 -74.473 1.00 80.19 93 SER A O 1
ATOM 682 N N . VAL A 1 94 ? 18.618 27.748 -75.496 1.00 81.81 94 VAL A N 1
ATOM 683 C CA . VAL A 1 94 ? 20.073 27.530 -75.484 1.00 81.81 94 VAL A CA 1
ATOM 684 C C . VAL A 1 94 ? 20.770 28.516 -74.557 1.00 81.81 94 VAL A C 1
ATOM 686 O O . VAL A 1 94 ? 21.579 28.100 -73.736 1.00 81.81 94 VAL A O 1
ATOM 689 N N . GLN A 1 95 ? 20.433 29.806 -74.624 1.00 76.88 95 GLN A N 1
ATOM 690 C CA . GLN A 1 95 ? 21.157 30.842 -73.881 1.00 76.88 95 GLN A CA 1
ATOM 691 C C . GLN A 1 95 ? 20.969 30.739 -72.360 1.00 76.88 95 GLN A C 1
ATOM 693 O O . GLN A 1 95 ? 21.926 30.928 -71.610 1.00 76.88 95 GLN A O 1
ATOM 698 N N . GLN A 1 96 ? 19.763 30.390 -71.898 1.00 75.69 96 GLN A N 1
ATOM 699 C CA . GLN A 1 96 ? 19.517 30.147 -70.473 1.00 75.69 96 GLN A CA 1
ATOM 700 C C . GLN A 1 96 ? 20.346 28.957 -69.958 1.00 75.69 96 GLN A C 1
ATOM 702 O O . GLN A 1 96 ? 21.065 29.090 -68.970 1.00 75.69 96 GLN A O 1
ATOM 707 N N . GLY A 1 97 ? 20.306 27.824 -70.668 1.00 73.62 97 GLY A N 1
ATOM 708 C CA . GLY A 1 97 ? 21.063 26.626 -70.295 1.00 73.62 97 GLY A CA 1
ATOM 709 C C . GLY A 1 97 ? 22.581 26.814 -70.381 1.00 73.62 97 GLY A C 1
ATOM 710 O O . GLY A 1 97 ? 23.308 26.290 -69.543 1.00 73.62 97 GLY A O 1
ATOM 711 N N . ALA A 1 98 ? 23.068 27.603 -71.345 1.00 73.62 98 ALA A N 1
ATOM 712 C CA . ALA A 1 98 ? 24.483 27.963 -71.472 1.00 73.62 98 ALA A CA 1
ATOM 713 C C . ALA A 1 98 ? 25.010 28.709 -70.248 1.00 73.62 98 ALA A C 1
ATOM 715 O O . ALA A 1 98 ? 26.064 28.348 -69.728 1.00 73.62 98 ALA A O 1
ATOM 716 N N . ASN A 1 99 ? 24.261 29.685 -69.737 1.00 70.94 99 ASN A N 1
ATOM 717 C CA . ASN A 1 99 ? 24.673 30.426 -68.547 1.00 70.94 99 ASN A CA 1
ATOM 718 C C . ASN A 1 99 ? 24.687 29.558 -67.284 1.00 70.94 99 ASN A C 1
ATOM 720 O O . ASN A 1 99 ? 25.613 29.673 -66.485 1.00 70.94 99 ASN A O 1
ATOM 724 N N . GLU A 1 100 ? 23.692 28.689 -67.107 1.00 74.44 100 GLU A N 1
ATOM 725 C CA . GLU A 1 100 ? 23.622 27.785 -65.951 1.00 74.44 100 GLU A CA 1
ATOM 726 C C . GLU A 1 100 ? 24.770 26.759 -65.976 1.00 74.44 100 GLU A C 1
ATOM 728 O O . GLU A 1 100 ? 25.483 26.597 -64.987 1.00 74.44 100 GLU A O 1
ATOM 733 N N . ILE A 1 101 ? 25.025 26.136 -67.131 1.00 74.38 101 ILE A N 1
ATOM 734 C CA . ILE A 1 101 ? 26.109 25.156 -67.300 1.00 74.38 101 ILE A CA 1
ATOM 735 C C . ILE A 1 101 ? 27.490 25.799 -67.111 1.00 74.38 101 ILE A C 1
ATOM 737 O O . ILE A 1 101 ? 28.353 25.209 -66.461 1.00 74.38 101 ILE A O 1
ATOM 741 N N . LEU A 1 102 ? 27.709 27.009 -67.635 1.00 71.50 102 LEU A N 1
ATOM 742 C CA . LEU A 1 102 ? 28.973 27.730 -67.460 1.00 71.50 102 LEU A CA 1
ATOM 743 C C . LEU A 1 102 ? 29.235 28.102 -65.997 1.00 71.50 102 LEU A C 1
ATOM 745 O O . LEU A 1 102 ? 30.367 27.971 -65.533 1.00 71.50 102 LEU A O 1
ATOM 749 N N . GLN A 1 103 ? 28.206 28.528 -65.257 1.00 75.62 103 GLN A N 1
ATOM 750 C CA . GLN A 1 103 ? 28.342 28.865 -63.836 1.00 75.62 103 GLN A CA 1
ATOM 751 C C . GLN A 1 103 ? 28.642 27.636 -62.973 1.00 75.62 103 GLN A C 1
ATOM 753 O O . GLN A 1 103 ? 29.440 27.732 -62.043 1.00 75.62 103 GLN A O 1
ATOM 758 N N . SER A 1 104 ? 28.065 26.480 -63.306 1.00 72.06 104 SER A N 1
ATOM 759 C CA . SER A 1 104 ? 28.310 25.220 -62.594 1.00 72.06 104 SER A CA 1
ATOM 760 C C . SER A 1 104 ? 29.554 24.459 -63.077 1.00 72.06 104 SER A C 1
ATOM 762 O O . SER A 1 104 ? 29.963 23.487 -62.443 1.00 72.06 104 SER A O 1
ATOM 764 N N . SER A 1 105 ? 30.202 24.887 -64.166 1.00 69.56 105 SER A N 1
ATOM 765 C CA . SER A 1 105 ? 31.391 24.228 -64.738 1.00 69.56 105 SER A CA 1
ATOM 766 C C . SER A 1 105 ? 32.546 24.018 -63.731 1.00 69.56 105 SER A C 1
ATOM 768 O O . SER A 1 105 ? 33.070 22.901 -63.655 1.00 69.56 105 SER A O 1
ATOM 770 N N . PRO A 1 106 ? 32.912 24.998 -62.870 1.00 74.19 106 PRO A N 1
ATOM 771 C CA . PRO A 1 106 ? 33.963 24.805 -61.863 1.00 74.19 106 PRO A CA 1
ATOM 772 C C . PRO A 1 106 ? 33.616 23.762 -60.792 1.00 74.19 106 PRO A C 1
ATOM 774 O O . PRO A 1 106 ? 34.501 23.094 -60.254 1.00 74.19 106 PRO A O 1
ATOM 777 N N . GLU A 1 107 ? 32.333 23.623 -60.462 1.00 73.00 107 GLU A N 1
ATOM 778 C CA . GLU A 1 107 ? 31.837 22.648 -59.486 1.00 73.00 107 GLU A CA 1
ATOM 779 C C . GLU A 1 107 ? 31.815 21.245 -60.103 1.00 73.00 107 GLU A C 1
ATOM 781 O O . GLU A 1 107 ? 32.248 20.281 -59.472 1.00 73.00 107 GLU A O 1
ATOM 786 N N . LEU A 1 108 ? 31.409 21.134 -61.374 1.00 71.94 108 LEU A N 1
ATOM 787 C CA . LEU A 1 108 ? 31.459 19.884 -62.138 1.00 71.94 108 LEU A CA 1
ATOM 788 C C . LEU A 1 108 ? 32.893 19.357 -62.281 1.00 71.94 108 LEU A C 1
ATOM 790 O O . LEU A 1 108 ? 33.115 18.150 -62.158 1.00 71.94 108 LEU A O 1
ATOM 794 N N . PHE A 1 109 ? 33.872 20.247 -62.470 1.00 73.62 109 PHE A N 1
ATOM 795 C CA . PHE A 1 109 ? 35.286 19.872 -62.485 1.00 73.62 109 PHE A CA 1
ATOM 796 C C . PHE A 1 109 ? 35.737 19.279 -61.142 1.00 73.62 109 PHE A C 1
ATOM 798 O O . PHE A 1 109 ? 36.305 18.188 -61.121 1.00 73.62 109 PHE A O 1
ATOM 805 N N . GLN A 1 110 ? 35.412 19.932 -60.020 1.00 76.44 110 GLN A N 1
ATOM 806 C CA . GLN A 1 110 ? 35.754 19.447 -58.674 1.00 76.44 110 GLN A CA 1
ATOM 807 C C . GLN A 1 110 ? 35.098 18.099 -58.352 1.00 76.44 110 GLN A C 1
ATOM 809 O O . GLN A 1 110 ? 35.745 17.199 -57.817 1.00 76.44 110 GLN A O 1
ATOM 814 N N . VAL A 1 111 ? 33.822 17.925 -58.710 1.00 77.38 111 VAL A N 1
ATOM 815 C CA . VAL A 1 111 ? 33.104 16.656 -58.518 1.00 77.38 111 VAL A CA 1
ATOM 816 C C . VAL A 1 111 ? 33.740 15.544 -59.349 1.00 77.38 111 VAL A C 1
ATOM 818 O O . VAL A 1 111 ? 33.872 14.415 -58.868 1.00 77.38 111 VAL A O 1
ATOM 821 N N . ARG A 1 112 ? 34.175 15.839 -60.580 1.00 75.00 112 ARG A N 1
ATOM 822 C CA . ARG A 1 112 ? 34.807 14.836 -61.439 1.00 75.00 112 ARG A CA 1
ATOM 823 C C . ARG A 1 112 ? 36.220 14.484 -60.987 1.00 75.00 112 ARG A C 1
ATOM 825 O O . ARG A 1 112 ? 36.553 13.302 -60.993 1.00 75.00 112 ARG A O 1
ATOM 832 N N . GLU A 1 113 ? 37.011 15.459 -60.553 1.00 78.00 113 GLU A N 1
ATOM 833 C CA . GLU A 1 113 ? 38.330 15.233 -59.955 1.00 78.00 113 GLU A CA 1
ATOM 834 C C . GLU A 1 113 ? 38.214 14.373 -58.692 1.00 78.00 113 GLU A C 1
ATOM 836 O O . GLU A 1 113 ? 38.898 13.356 -58.575 1.00 78.00 113 GLU A O 1
ATOM 841 N N . ALA A 1 114 ? 37.279 14.706 -57.797 1.00 79.88 114 ALA A N 1
ATOM 842 C CA . ALA A 1 114 ? 37.006 13.922 -56.596 1.00 79.88 114 ALA A CA 1
ATOM 843 C C . ALA A 1 114 ? 36.519 12.503 -56.933 1.00 79.88 114 ALA A C 1
ATOM 845 O O . ALA A 1 114 ? 36.975 11.532 -56.336 1.00 79.88 114 ALA A O 1
ATOM 846 N N . SER A 1 115 ? 35.633 12.354 -57.923 1.00 80.00 115 SER A N 1
ATOM 847 C CA . SER A 1 115 ? 35.165 11.046 -58.400 1.00 80.00 115 SER A CA 1
ATOM 848 C C . SER A 1 115 ? 36.301 10.213 -59.007 1.00 80.00 115 SER A C 1
ATOM 850 O O . SER A 1 115 ? 36.400 9.016 -58.732 1.00 80.00 115 SER A O 1
ATOM 852 N N . GLY A 1 116 ? 37.185 10.843 -59.784 1.00 80.19 116 GLY A N 1
ATOM 853 C CA . GLY A 1 116 ? 38.381 10.214 -60.340 1.00 80.19 116 GLY A CA 1
ATOM 854 C C . GLY A 1 116 ? 39.367 9.788 -59.255 1.00 80.19 116 GLY A C 1
ATOM 855 O O . GLY A 1 116 ? 39.866 8.665 -59.298 1.00 80.19 116 GLY A O 1
ATOM 856 N N . ALA A 1 117 ? 39.590 10.636 -58.247 1.00 81.31 117 ALA A N 1
ATOM 857 C CA . ALA A 1 117 ? 40.410 10.317 -57.083 1.00 81.31 117 ALA A CA 1
ATOM 858 C C . ALA A 1 117 ? 39.830 9.132 -56.301 1.00 81.31 117 ALA A C 1
ATOM 860 O O . ALA A 1 117 ? 40.544 8.172 -56.044 1.00 81.31 117 ALA A O 1
ATOM 861 N N . ILE A 1 118 ? 38.520 9.116 -56.031 1.00 83.25 118 ILE A N 1
ATOM 862 C CA . ILE A 1 118 ? 37.854 7.983 -55.369 1.00 83.25 118 ILE A CA 1
ATOM 863 C C . ILE A 1 118 ? 38.073 6.685 -56.151 1.00 83.25 118 ILE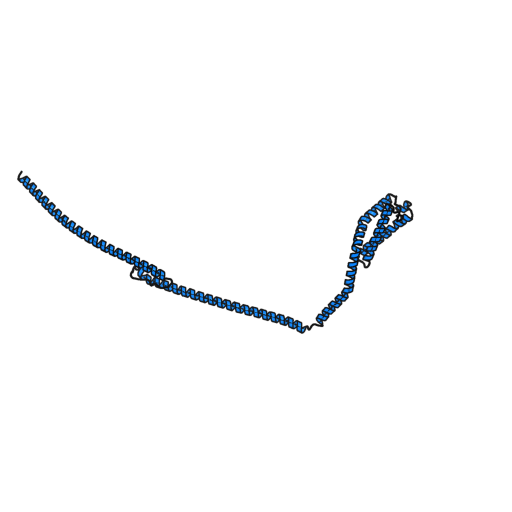 A C 1
ATOM 865 O O . ILE A 1 118 ? 38.400 5.665 -55.552 1.00 83.25 118 ILE A O 1
ATOM 869 N N . PHE A 1 119 ? 37.916 6.697 -57.477 1.00 83.56 119 PHE A N 1
ATOM 870 C CA . PHE A 1 119 ? 38.087 5.486 -58.282 1.00 83.56 119 PHE A CA 1
ATOM 871 C C . PHE A 1 119 ? 39.550 5.030 -58.357 1.00 83.56 119 PHE A C 1
ATOM 873 O O . PHE A 1 119 ? 39.825 3.832 -58.310 1.00 83.56 119 PHE A O 1
ATOM 880 N N . ARG A 1 120 ? 40.492 5.975 -58.440 1.00 86.00 120 ARG A N 1
ATOM 881 C CA . ARG A 1 120 ? 41.934 5.701 -58.451 1.00 86.00 120 ARG A CA 1
ATOM 882 C C . ARG A 1 120 ? 42.436 5.177 -57.104 1.00 86.00 120 ARG A C 1
ATOM 884 O O . ARG A 1 120 ? 43.271 4.278 -57.086 1.00 86.00 120 ARG A O 1
ATOM 891 N N . ASP A 1 121 ? 41.907 5.710 -56.008 1.00 86.38 121 ASP A N 1
ATOM 892 C CA . ASP A 1 121 ? 42.371 5.433 -54.647 1.00 86.38 121 ASP A CA 1
ATOM 893 C C . ASP A 1 121 ? 41.581 4.261 -54.005 1.00 86.38 121 ASP A C 1
ATOM 895 O O . ASP A 1 121 ? 42.032 3.633 -53.045 1.00 86.38 121 ASP A O 1
ATOM 899 N N . SER A 1 122 ? 40.419 3.889 -54.565 1.00 87.81 122 SER A N 1
ATOM 900 C CA . SER A 1 122 ? 39.586 2.763 -54.108 1.00 87.81 122 SER A CA 1
ATOM 901 C C . SER A 1 122 ? 40.313 1.405 -54.088 1.00 87.81 122 SER A C 1
ATOM 903 O O . SER A 1 122 ? 40.164 0.692 -53.091 1.00 87.81 122 SER A O 1
ATOM 905 N N . PRO A 1 123 ? 41.129 1.025 -55.094 1.00 89.31 123 PRO A N 1
ATOM 906 C CA . PRO A 1 123 ? 41.929 -0.198 -55.038 1.00 89.31 123 PRO A CA 1
ATOM 907 C C . PRO A 1 123 ? 42.935 -0.218 -53.878 1.00 89.31 123 PRO A C 1
ATOM 909 O O . PRO A 1 123 ? 43.143 -1.265 -53.262 1.00 89.31 123 PRO A O 1
ATOM 912 N N . GLU A 1 124 ? 43.539 0.925 -53.543 1.00 86.06 124 GLU A N 1
ATOM 913 C CA . GLU A 1 124 ? 44.485 1.044 -52.428 1.00 86.06 124 GLU A CA 1
ATOM 914 C C . GLU A 1 124 ? 43.773 0.960 -51.074 1.00 86.06 124 GLU A C 1
ATOM 916 O O . GLU A 1 124 ? 44.239 0.249 -50.178 1.00 86.06 124 GLU A O 1
ATOM 921 N N . LEU A 1 125 ? 42.608 1.601 -50.939 1.00 82.75 125 LEU A N 1
ATOM 922 C CA . LEU A 1 125 ? 41.755 1.473 -49.758 1.00 82.75 125 LEU A CA 1
ATOM 923 C C . LEU A 1 125 ? 41.295 0.024 -49.564 1.00 82.75 125 LEU A C 1
ATOM 925 O O . LEU A 1 125 ? 41.400 -0.505 -48.460 1.00 82.75 125 LEU A O 1
ATOM 929 N N . LEU A 1 126 ? 40.844 -0.643 -50.630 1.00 87.00 126 LEU A N 1
ATOM 930 C CA . LEU A 1 126 ? 40.441 -2.050 -50.587 1.00 87.00 126 LEU A CA 1
ATOM 931 C C . LEU A 1 126 ? 41.612 -2.951 -50.180 1.00 87.00 126 LEU A C 1
ATOM 933 O O . LEU A 1 126 ? 41.454 -3.819 -49.325 1.00 87.00 126 LEU A O 1
ATOM 937 N N . SER A 1 127 ? 42.800 -2.716 -50.739 1.00 87.00 127 SER A N 1
ATOM 938 C CA . SER A 1 127 ? 44.034 -3.404 -50.347 1.00 87.00 127 SER A CA 1
ATOM 939 C C . SER A 1 127 ? 44.373 -3.159 -48.872 1.00 87.00 127 SER A C 1
ATOM 941 O O . SER A 1 127 ? 44.694 -4.101 -48.153 1.00 87.00 127 SER A O 1
ATOM 943 N N . THR A 1 128 ? 44.260 -1.922 -48.390 1.00 83.94 128 THR A N 1
ATOM 944 C CA . THR A 1 128 ? 44.548 -1.557 -46.994 1.00 83.94 128 THR A CA 1
ATOM 945 C C . THR A 1 128 ? 43.540 -2.172 -46.028 1.00 83.94 128 THR A C 1
ATOM 947 O O . THR A 1 128 ? 43.939 -2.697 -44.994 1.00 83.94 128 THR A O 1
ATOM 950 N N . LEU A 1 129 ? 42.253 -2.189 -46.379 1.00 81.06 129 LEU A N 1
ATOM 951 C CA . LEU A 1 129 ? 41.211 -2.872 -45.613 1.00 81.06 129 LEU A CA 1
ATOM 952 C C . LEU A 1 129 ? 41.432 -4.387 -45.601 1.00 81.06 129 LEU A C 1
ATOM 954 O O . LEU A 1 129 ? 41.349 -4.993 -44.542 1.00 81.06 129 LEU A O 1
ATOM 958 N N . THR A 1 130 ? 41.805 -4.984 -46.736 1.00 82.06 130 THR A N 1
ATOM 959 C CA . THR A 1 130 ? 42.137 -6.416 -46.816 1.00 82.06 130 THR A CA 1
ATOM 960 C C . THR A 1 130 ? 43.363 -6.748 -45.963 1.00 82.06 130 THR A C 1
ATOM 962 O O . THR A 1 130 ? 43.363 -7.753 -45.260 1.00 82.06 130 THR A O 1
ATOM 965 N N . LYS A 1 131 ? 44.391 -5.887 -45.961 1.00 81.12 131 LYS A N 1
ATOM 966 C CA . LYS A 1 131 ? 45.562 -6.014 -45.079 1.00 81.12 131 LYS A CA 1
ATOM 967 C C . LYS A 1 131 ? 45.199 -5.827 -43.609 1.00 81.12 131 LYS A C 1
ATOM 969 O O . LYS A 1 131 ? 45.734 -6.545 -42.783 1.00 81.12 131 LYS A O 1
ATOM 974 N N . LEU A 1 132 ? 44.301 -4.904 -43.269 1.00 74.88 132 LEU A N 1
ATOM 975 C CA . LEU A 1 132 ? 43.822 -4.725 -41.899 1.00 74.88 132 LEU A CA 1
ATOM 976 C C . LEU A 1 132 ? 43.034 -5.951 -41.426 1.00 74.88 132 LEU A C 1
ATOM 978 O O . LEU A 1 132 ? 43.269 -6.414 -40.319 1.00 74.88 132 LEU A O 1
ATOM 982 N N . THR A 1 133 ? 42.154 -6.508 -42.262 1.00 68.44 133 THR A N 1
ATOM 983 C CA . THR A 1 133 ? 41.476 -7.782 -41.983 1.00 68.44 133 THR A CA 1
ATOM 984 C C . THR A 1 133 ? 42.492 -8.906 -41.807 1.00 68.44 133 THR A C 1
ATOM 986 O O . THR A 1 133 ? 42.419 -9.627 -40.823 1.00 68.44 133 THR A O 1
ATOM 989 N N . ALA A 1 134 ? 43.496 -8.992 -42.683 1.00 66.62 134 ALA A N 1
ATOM 990 C CA . ALA A 1 134 ? 44.563 -9.978 -42.567 1.00 66.62 134 ALA A CA 1
ATOM 991 C C . ALA A 1 134 ? 45.429 -9.779 -41.313 1.00 66.62 134 ALA A C 1
ATOM 993 O O . ALA A 1 134 ? 45.790 -10.763 -40.703 1.00 66.62 134 ALA A O 1
ATOM 994 N N . ILE A 1 135 ? 45.725 -8.553 -40.867 1.00 64.25 135 ILE A N 1
ATOM 995 C CA . ILE A 1 135 ? 46.458 -8.287 -39.611 1.00 64.25 135 ILE A CA 1
ATOM 996 C C . ILE A 1 135 ? 45.585 -8.604 -38.390 1.00 64.25 135 ILE A C 1
ATOM 998 O O . ILE A 1 135 ? 46.077 -9.127 -37.396 1.00 64.25 135 ILE A O 1
ATOM 1002 N N . VAL A 1 136 ? 44.281 -8.333 -38.458 1.00 61.19 136 VAL A N 1
ATOM 1003 C CA . VAL A 1 136 ? 43.328 -8.775 -37.429 1.00 61.19 136 VAL A CA 1
ATOM 1004 C C . VAL A 1 136 ? 43.251 -10.309 -37.377 1.00 61.19 136 VAL A C 1
ATOM 1006 O O . VAL A 1 136 ? 43.120 -10.859 -36.285 1.00 61.19 136 VAL A O 1
ATOM 1009 N N . ASP A 1 137 ? 43.400 -10.991 -38.516 1.00 57.09 137 ASP A N 1
ATOM 1010 C CA . ASP A 1 137 ? 43.393 -12.457 -38.616 1.00 57.09 137 ASP A CA 1
ATOM 1011 C C . ASP A 1 137 ? 44.768 -13.116 -38.335 1.00 57.09 137 ASP A C 1
ATOM 1013 O O . ASP A 1 137 ? 44.815 -14.235 -37.826 1.00 57.09 137 ASP A O 1
ATOM 1017 N N . GLU A 1 138 ? 45.889 -12.446 -38.626 1.00 56.22 138 GLU A N 1
ATOM 1018 C CA . GLU A 1 138 ? 47.264 -12.984 -38.588 1.00 56.22 138 GLU A CA 1
ATOM 1019 C C . GLU A 1 138 ? 48.079 -12.460 -37.388 1.00 56.22 138 GLU A C 1
ATOM 1021 O O . GLU A 1 138 ? 49.051 -13.092 -36.976 1.00 56.22 138 GLU A O 1
ATOM 1026 N N . GLU A 1 139 ? 47.644 -11.375 -36.737 1.00 55.28 139 GLU A N 1
ATOM 1027 C CA . GLU A 1 139 ? 48.290 -10.794 -35.550 1.00 55.28 139 GLU A CA 1
ATOM 1028 C C . GLU A 1 139 ? 47.321 -10.614 -34.367 1.00 55.28 139 GLU A C 1
ATOM 1030 O O . GLU A 1 139 ? 47.442 -9.706 -33.540 1.00 55.28 139 GLU A O 1
ATOM 1035 N N . ALA A 1 140 ? 46.381 -11.552 -34.222 1.00 49.34 140 ALA A N 1
ATOM 1036 C CA . ALA A 1 140 ? 45.644 -11.743 -32.985 1.00 49.34 140 ALA A CA 1
ATOM 1037 C C . ALA A 1 140 ? 45.785 -13.175 -32.472 1.00 49.34 140 ALA A C 1
ATOM 1039 O O . ALA A 1 140 ? 45.452 -14.171 -33.107 1.00 49.34 140 ALA A O 1
ATOM 1040 N N . ASN A 1 141 ? 46.222 -13.242 -31.227 1.00 55.47 141 ASN A N 1
ATOM 1041 C CA . ASN A 1 141 ? 46.194 -14.374 -30.320 1.00 55.47 141 ASN A CA 1
ATOM 1042 C C . ASN A 1 141 ? 44.732 -14.868 -30.118 1.00 55.47 141 ASN A C 1
ATOM 1044 O O . ASN A 1 141 ? 44.119 -14.646 -29.070 1.00 55.47 141 ASN A O 1
ATOM 1048 N N . ALA A 1 142 ? 44.148 -15.508 -31.139 1.00 57.78 142 ALA A N 1
ATOM 1049 C CA . ALA A 1 142 ? 42.728 -15.870 -31.248 1.00 57.78 142 ALA A CA 1
ATOM 1050 C C . ALA A 1 142 ? 42.240 -16.820 -30.139 1.00 57.78 142 ALA A C 1
ATOM 1052 O O . ALA A 1 142 ? 41.053 -16.861 -29.813 1.00 57.78 142 ALA A O 1
ATOM 1053 N N . VAL A 1 143 ? 43.156 -17.541 -29.492 1.00 58.50 143 VAL A N 1
ATOM 1054 C CA . VAL A 1 143 ? 42.846 -18.398 -28.343 1.00 58.50 143 VAL A CA 1
ATOM 1055 C C . VAL A 1 143 ? 42.690 -17.576 -27.056 1.00 58.50 143 VAL A C 1
ATOM 1057 O O . VAL A 1 143 ? 41.745 -17.799 -26.311 1.00 58.50 143 VAL A O 1
ATOM 1060 N N . LEU A 1 144 ? 43.538 -16.577 -26.788 1.00 58.12 144 LEU A N 1
ATOM 1061 C CA . LEU A 1 144 ? 43.447 -15.802 -25.540 1.00 58.12 144 LEU A CA 1
ATOM 1062 C C . LEU A 1 144 ? 42.275 -14.812 -25.541 1.00 58.12 144 LEU A C 1
ATOM 1064 O O . LEU A 1 144 ? 41.593 -14.699 -24.527 1.00 58.12 144 LEU A O 1
ATOM 1068 N N . ALA A 1 145 ? 41.983 -14.144 -26.661 1.00 61.53 145 ALA A N 1
ATOM 1069 C CA . ALA A 1 145 ? 40.845 -13.221 -26.744 1.00 61.53 145 ALA A CA 1
ATOM 1070 C C . ALA A 1 145 ? 39.487 -13.950 -26.654 1.00 61.53 145 ALA A C 1
ATOM 1072 O O . ALA A 1 145 ? 38.586 -13.488 -25.951 1.00 61.53 145 ALA A O 1
ATOM 1073 N N . SER A 1 146 ? 39.353 -15.126 -27.284 1.00 64.06 146 SER A N 1
ATOM 1074 C CA . SER A 1 146 ? 38.150 -15.963 -27.158 1.00 64.06 146 SER A CA 1
ATOM 1075 C C . SER A 1 146 ? 38.014 -16.578 -25.761 1.00 64.06 146 SER A C 1
ATOM 1077 O O . SER A 1 146 ? 36.920 -16.551 -25.198 1.00 64.06 146 SER A O 1
ATOM 1079 N N . ILE A 1 147 ? 39.109 -17.041 -25.143 1.00 66.38 147 ILE A N 1
ATOM 1080 C CA . ILE A 1 147 ? 39.102 -17.525 -23.752 1.00 66.38 147 ILE A CA 1
ATOM 1081 C C . ILE A 1 147 ? 38.717 -16.403 -22.783 1.00 66.38 147 ILE A C 1
ATOM 1083 O O . ILE A 1 147 ? 37.891 -16.638 -21.907 1.00 66.38 147 ILE A O 1
ATOM 1087 N N . ILE A 1 148 ? 39.245 -15.183 -22.937 1.00 71.69 148 ILE A N 1
ATOM 1088 C CA . ILE A 1 148 ? 38.877 -14.032 -22.092 1.00 71.69 148 ILE A CA 1
ATOM 1089 C C . ILE A 1 148 ? 37.403 -13.648 -22.305 1.00 71.69 148 ILE A C 1
ATOM 1091 O O . ILE A 1 148 ? 36.692 -13.377 -21.333 1.00 71.69 148 ILE A O 1
ATOM 1095 N N . GLY A 1 149 ? 36.903 -13.684 -23.543 1.00 73.19 149 GLY A N 1
ATOM 1096 C CA . GLY A 1 149 ? 35.491 -13.439 -23.856 1.00 73.19 149 GLY A CA 1
ATOM 1097 C C . GLY A 1 149 ? 34.549 -14.475 -23.228 1.00 73.19 149 GLY A C 1
ATOM 1098 O O . GLY A 1 149 ? 33.579 -14.120 -22.562 1.00 73.19 149 GLY A O 1
ATOM 1099 N N . VAL A 1 150 ? 34.862 -15.766 -23.355 1.00 76.88 150 VAL A N 1
ATOM 1100 C CA . VAL A 1 150 ? 34.065 -16.848 -22.750 1.00 76.88 150 VAL A CA 1
ATOM 1101 C C . VAL A 1 150 ? 34.190 -16.847 -21.224 1.00 76.88 150 VAL A C 1
ATOM 1103 O O . VAL A 1 150 ? 33.192 -17.025 -20.528 1.00 76.88 150 VAL A O 1
ATOM 1106 N N . ALA A 1 151 ? 35.383 -16.600 -20.676 1.00 79.19 151 ALA A N 1
ATOM 1107 C CA . ALA A 1 151 ? 35.603 -16.530 -19.233 1.00 79.19 151 ALA A CA 1
ATOM 1108 C C . ALA A 1 151 ? 34.869 -15.343 -18.594 1.00 79.19 151 ALA A C 1
ATOM 1110 O O . ALA A 1 151 ? 34.291 -15.497 -17.519 1.00 79.19 151 ALA A O 1
ATOM 1111 N N . SER A 1 152 ? 34.831 -14.181 -19.253 1.00 79.75 152 SER A N 1
ATOM 1112 C CA . SER A 1 152 ? 34.062 -13.020 -18.783 1.00 79.75 152 SER A CA 1
ATOM 1113 C C . SER A 1 152 ? 32.549 -13.253 -18.872 1.00 79.75 152 SER A C 1
ATOM 1115 O O . SER A 1 152 ? 31.824 -12.918 -17.931 1.00 79.75 152 SER A O 1
ATOM 1117 N N . LEU A 1 153 ? 32.059 -13.929 -19.916 1.00 82.31 153 LEU A N 1
ATOM 1118 C CA . LEU A 1 153 ? 30.658 -14.357 -19.996 1.00 82.31 153 LEU A CA 1
ATOM 1119 C C . LEU A 1 153 ? 30.305 -15.379 -18.898 1.00 82.31 153 LEU A C 1
ATOM 1121 O O . LEU A 1 153 ? 29.282 -15.256 -18.233 1.00 82.31 153 LEU A O 1
ATOM 1125 N N . MET A 1 154 ? 31.174 -16.352 -18.628 1.00 87.06 154 MET A N 1
ATOM 1126 C CA . MET A 1 154 ? 30.974 -17.319 -17.543 1.00 87.06 154 MET A CA 1
ATOM 1127 C C . MET A 1 154 ? 31.003 -16.650 -16.164 1.00 87.06 154 MET A C 1
ATOM 1129 O O . MET A 1 154 ? 30.159 -16.948 -15.323 1.00 87.06 154 MET A O 1
ATOM 1133 N N . LEU A 1 155 ? 31.922 -15.710 -15.930 1.00 88.62 155 LEU A N 1
ATOM 1134 C CA . LEU A 1 155 ? 31.986 -14.942 -14.684 1.00 88.62 155 LEU A CA 1
ATOM 1135 C C . LEU A 1 155 ? 30.739 -14.082 -14.473 1.00 88.62 155 LEU A C 1
ATOM 1137 O O . LEU A 1 155 ? 30.222 -14.034 -13.358 1.00 88.62 155 LEU A O 1
ATOM 1141 N N . THR A 1 156 ? 30.227 -13.436 -15.521 1.00 84.00 156 THR A N 1
ATOM 1142 C CA . THR A 1 156 ? 28.983 -12.655 -15.427 1.00 84.00 156 THR A CA 1
ATOM 1143 C C . THR A 1 156 ? 27.775 -13.549 -15.166 1.00 84.00 156 THR A C 1
ATOM 1145 O O . THR A 1 156 ? 26.960 -13.204 -14.315 1.00 84.00 156 THR A O 1
ATOM 1148 N N . LEU A 1 157 ? 27.692 -14.729 -15.788 1.00 88.50 157 LEU A N 1
ATOM 1149 C CA . LEU A 1 157 ? 26.635 -15.707 -15.510 1.00 88.50 157 LEU A CA 1
ATOM 1150 C C . LEU A 1 157 ? 26.719 -16.277 -14.087 1.00 88.50 157 LEU A C 1
ATOM 1152 O O . LEU A 1 157 ? 25.696 -16.377 -13.412 1.00 88.50 157 LEU A O 1
ATOM 1156 N N . VAL A 1 158 ? 27.918 -16.601 -13.592 1.00 92.12 158 VAL A N 1
ATOM 1157 C CA . VAL A 1 158 ? 28.130 -17.060 -12.207 1.00 92.12 158 VAL A CA 1
ATOM 1158 C C . VAL A 1 158 ? 27.802 -15.951 -11.210 1.00 92.12 158 VAL A C 1
ATOM 1160 O O . VAL A 1 158 ? 27.154 -16.216 -10.199 1.00 92.12 158 VAL A O 1
ATOM 1163 N N . SER A 1 159 ? 28.194 -14.710 -11.503 1.00 87.31 159 SER A N 1
ATOM 1164 C CA . SER A 1 159 ? 27.867 -13.539 -10.686 1.00 87.31 159 SER A CA 1
ATOM 1165 C C . SER A 1 159 ? 26.358 -13.278 -10.663 1.00 87.31 159 SER A C 1
ATOM 1167 O O . SER A 1 159 ? 25.785 -13.110 -9.590 1.00 87.31 159 SER A O 1
ATOM 1169 N N . LEU A 1 160 ? 25.682 -13.355 -11.815 1.00 90.38 160 LEU A N 1
ATOM 1170 C CA . LEU A 1 160 ? 24.228 -13.216 -11.924 1.00 90.38 160 LEU A CA 1
ATOM 1171 C C . LEU A 1 160 ? 23.500 -14.339 -11.174 1.00 90.38 160 LEU A C 1
ATOM 1173 O O . LEU A 1 160 ? 22.561 -14.079 -10.427 1.00 90.38 160 LEU A O 1
ATOM 1177 N N . PHE A 1 161 ? 23.958 -15.582 -11.312 1.00 90.50 161 PHE A N 1
ATOM 1178 C CA . PHE A 1 161 ? 23.400 -16.724 -10.591 1.00 90.50 161 PHE A CA 1
ATOM 1179 C C . PHE A 1 161 ? 23.627 -16.618 -9.077 1.00 90.50 161 PHE A C 1
ATOM 1181 O O . PHE A 1 161 ? 22.721 -16.895 -8.289 1.00 90.50 161 PHE A O 1
ATOM 1188 N N . GLY A 1 162 ? 24.813 -16.171 -8.659 1.00 89.75 162 GLY A N 1
ATOM 1189 C CA . GLY A 1 162 ? 25.130 -15.860 -7.267 1.00 89.75 162 GLY A CA 1
ATOM 1190 C C . GLY A 1 162 ? 24.228 -14.758 -6.718 1.00 89.75 162 GLY A C 1
ATOM 1191 O O . GLY A 1 162 ? 23.639 -14.927 -5.653 1.00 89.75 162 GLY A O 1
ATOM 1192 N N . PHE A 1 163 ? 24.037 -13.679 -7.478 1.00 88.44 163 PHE A N 1
ATOM 1193 C CA . PHE A 1 163 ? 23.147 -12.573 -7.133 1.00 88.44 163 PHE A CA 1
ATOM 1194 C C . PHE A 1 163 ? 21.692 -13.035 -6.980 1.00 88.44 163 PHE A C 1
ATOM 1196 O O . PHE A 1 163 ? 21.060 -12.721 -5.972 1.00 88.44 163 PHE A O 1
ATOM 1203 N N . ILE A 1 164 ? 21.184 -13.849 -7.913 1.00 88.25 164 ILE A N 1
ATOM 1204 C CA . ILE A 1 164 ? 19.842 -14.448 -7.835 1.00 88.25 164 ILE A CA 1
ATOM 1205 C C . ILE A 1 164 ? 19.720 -15.342 -6.599 1.00 88.25 164 ILE A C 1
ATOM 1207 O O . ILE A 1 164 ? 18.734 -15.244 -5.872 1.00 88.25 164 ILE A O 1
ATOM 1211 N N . ARG A 1 165 ? 20.720 -16.185 -6.308 1.00 91.38 165 ARG A N 1
ATOM 1212 C CA . ARG A 1 165 ? 20.712 -17.036 -5.107 1.00 91.38 165 ARG A CA 1
ATOM 1213 C C . ARG A 1 165 ? 20.739 -16.236 -3.811 1.00 91.38 165 ARG A C 1
ATOM 1215 O O . ARG A 1 165 ? 20.061 -16.625 -2.864 1.00 91.38 165 ARG A O 1
ATOM 1222 N N . VAL A 1 166 ? 21.520 -15.161 -3.748 1.00 89.12 166 VAL A N 1
ATOM 1223 C CA . VAL A 1 166 ? 21.589 -14.290 -2.567 1.00 89.12 166 VAL A CA 1
ATOM 1224 C C . VAL A 1 166 ? 20.263 -13.563 -2.370 1.00 89.12 166 VAL A C 1
ATOM 1226 O O . VAL A 1 166 ? 19.732 -13.603 -1.264 1.00 89.12 166 VAL A O 1
ATOM 1229 N N . ARG A 1 167 ? 19.682 -12.993 -3.435 1.00 85.81 167 ARG A N 1
ATOM 1230 C CA . ARG A 1 167 ? 18.332 -12.403 -3.413 1.00 85.81 167 ARG A CA 1
ATOM 1231 C C . ARG A 1 167 ? 17.288 -13.410 -2.936 1.00 85.81 167 ARG A C 1
ATOM 1233 O O . ARG A 1 167 ? 16.601 -13.142 -1.963 1.00 85.81 167 ARG A O 1
ATOM 1240 N N . ALA A 1 168 ? 17.250 -14.602 -3.532 1.00 84.12 168 ALA A N 1
ATOM 1241 C CA . ALA A 1 168 ? 16.290 -15.642 -3.165 1.00 84.12 168 ALA A CA 1
ATOM 1242 C C . ALA A 1 168 ? 16.435 -16.108 -1.704 1.00 84.12 168 ALA A C 1
ATOM 1244 O O . ALA A 1 168 ? 15.436 -16.392 -1.048 1.00 84.12 168 ALA A O 1
ATOM 1245 N N . ARG A 1 169 ? 17.666 -16.175 -1.171 1.00 86.25 169 ARG A N 1
ATOM 1246 C CA . ARG A 1 169 ? 17.895 -16.464 0.256 1.00 86.25 169 ARG A CA 1
ATOM 1247 C C . ARG A 1 169 ? 17.420 -15.324 1.152 1.00 86.25 169 ARG A C 1
ATOM 1249 O O . ARG A 1 169 ? 16.731 -15.589 2.129 1.00 86.25 169 ARG A O 1
ATOM 1256 N N . GLN A 1 170 ? 17.737 -14.079 0.803 1.00 85.00 170 GLN A N 1
ATOM 1257 C CA . GLN A 1 170 ? 17.315 -12.904 1.570 1.00 85.00 170 GLN A CA 1
ATOM 1258 C C . GLN A 1 170 ? 15.793 -12.747 1.598 1.00 85.00 170 GLN A C 1
ATOM 1260 O O . GLN A 1 170 ? 15.237 -12.430 2.646 1.00 85.00 170 GLN A O 1
ATOM 1265 N N . ASP A 1 171 ? 15.116 -12.997 0.478 1.00 81.94 171 ASP A N 1
ATOM 1266 C CA . ASP A 1 171 ? 13.657 -12.912 0.398 1.00 81.94 171 ASP A CA 1
ATOM 1267 C C . ASP A 1 171 ? 12.992 -14.007 1.249 1.00 81.94 171 ASP A C 1
ATOM 1269 O O . ASP A 1 171 ? 12.027 -13.730 1.961 1.00 81.94 171 ASP A O 1
ATOM 1273 N N . LYS A 1 172 ? 13.560 -15.223 1.275 1.00 85.38 172 LYS A N 1
ATOM 1274 C CA . LYS A 1 172 ? 13.088 -16.309 2.150 1.00 85.38 172 LYS A CA 1
ATOM 1275 C C . LYS A 1 172 ? 13.274 -15.980 3.633 1.00 85.38 172 LYS A C 1
ATOM 1277 O O . LYS A 1 172 ? 12.350 -16.171 4.412 1.00 85.38 172 LYS A O 1
ATOM 1282 N N . GLU A 1 173 ? 14.430 -15.438 4.016 1.00 88.00 173 GLU A N 1
ATOM 1283 C CA . GLU A 1 173 ? 14.702 -15.031 5.404 1.00 88.00 173 GLU A CA 1
ATOM 1284 C C . GLU A 1 173 ? 13.777 -13.899 5.877 1.00 88.00 173 GLU A C 1
ATOM 1286 O O . GLU A 1 173 ? 13.394 -13.860 7.046 1.00 88.00 173 GLU A O 1
ATOM 1291 N N . ARG A 1 174 ? 13.407 -12.969 4.987 1.00 84.56 174 ARG A N 1
ATOM 1292 C CA . ARG A 1 174 ? 12.435 -11.908 5.296 1.00 84.56 174 ARG A CA 1
ATOM 1293 C C . ARG A 1 174 ? 11.038 -12.480 5.497 1.00 84.56 174 ARG A C 1
ATOM 1295 O O . ARG A 1 174 ? 10.419 -12.169 6.508 1.00 84.56 174 ARG A O 1
ATOM 1302 N N . ALA A 1 175 ? 10.596 -13.351 4.590 1.00 85.31 175 ALA A N 1
ATOM 1303 C CA . ALA A 1 175 ? 9.293 -13.999 4.684 1.00 85.31 175 ALA A CA 1
ATOM 1304 C C . ALA A 1 175 ? 9.161 -14.857 5.956 1.00 85.31 175 ALA A C 1
ATOM 1306 O O . ALA A 1 175 ? 8.124 -14.833 6.608 1.00 85.31 175 ALA A O 1
ATOM 1307 N N . GLU A 1 176 ? 10.219 -15.578 6.346 1.00 89.19 176 GLU A N 1
ATOM 1308 C CA . GLU A 1 176 ? 10.236 -16.376 7.581 1.00 89.19 176 GLU A CA 1
ATOM 1309 C C . GLU A 1 176 ? 10.140 -15.494 8.836 1.00 89.19 176 GLU A C 1
ATOM 1311 O O . GLU A 1 176 ? 9.362 -15.804 9.737 1.00 89.19 176 GLU A O 1
ATOM 1316 N N . LYS A 1 177 ? 10.870 -14.371 8.888 1.00 89.19 177 LYS A N 1
ATOM 1317 C CA . LYS A 1 177 ? 10.799 -13.419 10.012 1.00 89.19 177 LYS A CA 1
ATOM 1318 C C . LYS A 1 177 ? 9.438 -12.743 10.119 1.00 89.19 177 LYS A C 1
ATOM 1320 O O . LYS A 1 177 ? 8.935 -12.577 11.224 1.00 89.19 177 LYS A O 1
ATOM 1325 N N . GLU A 1 178 ? 8.855 -12.352 8.992 1.00 89.69 178 GLU A N 1
ATOM 1326 C CA . GLU A 1 178 ? 7.524 -11.746 8.947 1.00 89.69 178 GLU A CA 1
ATOM 1327 C C . GLU A 1 178 ? 6.458 -12.746 9.409 1.00 89.69 178 GLU A C 1
ATOM 1329 O O . GLU A 1 178 ? 5.690 -12.439 10.315 1.00 89.69 178 GLU A O 1
ATOM 1334 N N . ALA A 1 179 ? 6.518 -13.992 8.926 1.00 88.88 179 ALA A N 1
ATOM 1335 C CA . ALA A 1 179 ? 5.637 -15.065 9.383 1.00 88.88 179 ALA A CA 1
ATOM 1336 C C . ALA A 1 179 ? 5.801 -15.384 10.882 1.00 88.88 179 ALA A C 1
ATOM 1338 O O . ALA A 1 179 ? 4.818 -15.682 11.558 1.00 88.88 179 ALA A O 1
ATOM 1339 N N . GLU A 1 180 ? 7.020 -15.328 11.429 1.00 92.50 180 GLU A N 1
ATOM 1340 C CA . GLU A 1 180 ? 7.248 -15.528 12.866 1.00 92.50 180 GLU A CA 1
ATOM 1341 C C . GLU A 1 180 ? 6.667 -14.380 13.705 1.00 92.50 180 GLU A C 1
ATOM 1343 O O . GLU A 1 180 ? 6.065 -14.631 14.750 1.00 92.50 180 GL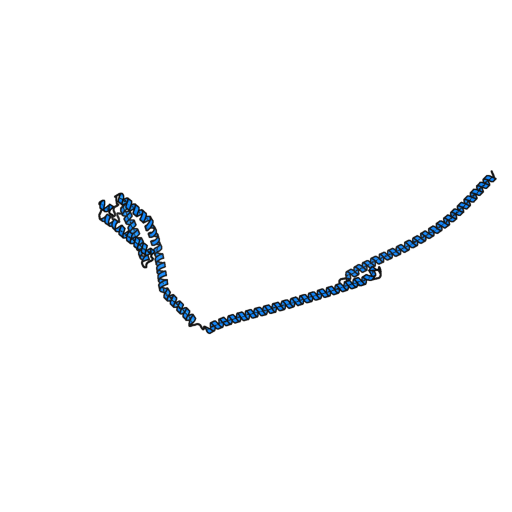U A O 1
ATOM 1348 N N . ILE A 1 181 ? 6.826 -13.133 13.252 1.00 92.12 181 ILE A N 1
ATOM 1349 C CA . ILE A 1 181 ? 6.250 -11.954 13.912 1.00 92.12 181 ILE A CA 1
ATOM 1350 C C . ILE A 1 181 ? 4.725 -12.032 13.888 1.00 92.12 181 ILE A C 1
ATOM 1352 O O . ILE A 1 181 ? 4.092 -11.824 14.921 1.00 92.12 181 ILE A O 1
ATOM 1356 N N . ASP A 1 182 ? 4.139 -12.370 12.743 1.00 89.94 182 ASP A N 1
ATOM 1357 C CA . ASP A 1 182 ? 2.690 -12.488 12.607 1.00 89.94 182 ASP A CA 1
ATOM 1358 C C . ASP A 1 182 ? 2.139 -13.636 13.451 1.00 89.94 182 ASP A C 1
ATOM 1360 O O . ASP A 1 182 ? 1.111 -13.467 14.105 1.00 89.94 182 ASP A O 1
ATOM 1364 N N . ARG A 1 183 ? 2.854 -14.767 13.535 1.00 91.50 183 ARG A N 1
ATOM 1365 C CA . ARG A 1 183 ? 2.473 -15.867 14.430 1.00 91.50 183 ARG A CA 1
ATOM 1366 C C . ARG A 1 183 ? 2.507 -15.437 15.897 1.00 91.50 183 ARG A C 1
ATOM 1368 O O . ARG A 1 183 ? 1.548 -15.691 16.612 1.00 91.50 183 ARG A O 1
ATOM 1375 N N . LYS A 1 184 ? 3.561 -14.739 16.332 1.00 92.69 184 LYS A N 1
ATOM 1376 C CA . LYS A 1 184 ? 3.668 -14.216 17.707 1.00 92.69 184 LYS A CA 1
ATOM 1377 C C . LYS A 1 184 ? 2.556 -13.223 18.036 1.00 92.69 184 LYS A C 1
ATOM 1379 O O . LYS A 1 184 ? 1.970 -13.309 19.106 1.00 92.69 184 LYS A O 1
ATOM 1384 N N . ARG A 1 185 ? 2.236 -12.317 17.107 1.00 92.00 185 ARG A N 1
ATOM 1385 C CA . ARG A 1 185 ? 1.114 -11.378 17.262 1.00 92.00 185 ARG A CA 1
ATOM 1386 C C . ARG A 1 185 ? -0.223 -12.107 17.355 1.00 92.00 185 ARG A C 1
ATOM 1388 O O . ARG A 1 185 ? -1.049 -11.741 18.179 1.00 92.00 185 ARG A O 1
ATOM 1395 N N . ALA A 1 186 ? -0.436 -13.129 16.527 1.00 92.75 186 ALA A N 1
ATOM 1396 C CA . ALA A 1 186 ? -1.654 -13.931 16.573 1.00 92.75 186 ALA A CA 1
ATOM 1397 C C . ALA A 1 186 ? -1.784 -14.690 17.904 1.00 92.75 186 ALA A C 1
ATOM 1399 O O . ALA A 1 186 ? -2.848 -14.655 18.513 1.00 92.75 186 ALA A O 1
ATOM 1400 N N . GLU A 1 187 ? -0.697 -15.305 18.383 1.00 94.69 187 GLU A N 1
ATOM 1401 C CA . GLU A 1 187 ? -0.639 -15.981 19.686 1.00 94.69 187 GLU A CA 1
ATOM 1402 C C . GLU A 1 187 ? -0.935 -15.006 20.844 1.00 94.69 187 GLU A C 1
ATOM 1404 O O . GLU A 1 187 ? -1.704 -15.337 21.744 1.00 94.69 187 GLU A O 1
ATOM 1409 N N . GLU A 1 188 ? -0.382 -13.789 20.815 1.00 94.00 188 GLU A N 1
ATOM 1410 C CA . GLU A 1 188 ? -0.624 -12.751 21.829 1.00 94.00 188 GLU A CA 1
ATOM 1411 C C . GLU A 1 188 ? -2.092 -12.303 21.859 1.00 94.00 188 GLU A C 1
ATOM 1413 O O . GLU A 1 188 ? -2.719 -12.311 22.918 1.00 94.00 188 GLU A O 1
ATOM 1418 N N . VAL A 1 189 ? -2.674 -12.017 20.691 1.00 93.56 189 VAL A N 1
ATOM 1419 C CA . VAL A 1 189 ? -4.096 -11.654 20.560 1.00 93.56 189 VAL A CA 1
ATOM 1420 C C . VAL A 1 189 ? -5.010 -12.793 21.014 1.00 93.56 189 VAL A C 1
ATOM 1422 O O . VAL A 1 189 ? -6.061 -12.554 21.614 1.00 93.56 189 VAL A O 1
ATOM 1425 N N . GLU A 1 190 ? -4.647 -14.043 20.732 1.00 94.06 190 GLU A N 1
ATOM 1426 C CA . GLU A 1 190 ? -5.421 -15.198 21.177 1.00 94.06 190 GLU A CA 1
ATOM 1427 C C . GLU A 1 190 ? -5.355 -15.368 22.700 1.00 94.06 190 GLU A C 1
ATOM 1429 O O . GLU A 1 190 ? -6.397 -15.555 23.332 1.00 94.06 190 GLU A O 1
ATOM 1434 N N . MET A 1 191 ? -4.176 -15.213 23.310 1.00 93.81 191 MET A N 1
ATOM 1435 C CA . MET A 1 191 ? -4.023 -15.234 24.769 1.00 93.81 191 MET A CA 1
ATOM 1436 C C . MET A 1 191 ? -4.812 -14.109 25.451 1.00 93.81 191 MET A C 1
ATOM 1438 O O . MET A 1 191 ? -5.490 -14.360 26.450 1.00 93.81 191 MET A O 1
ATOM 1442 N N . GLU A 1 192 ? -4.772 -12.887 24.915 1.00 92.56 192 GLU A N 1
ATOM 1443 C CA . GLU A 1 192 ? -5.571 -11.770 25.434 1.00 92.56 192 GLU A CA 1
ATOM 1444 C C . GLU A 1 192 ? -7.071 -12.055 25.329 1.00 92.56 192 GLU A C 1
ATOM 1446 O O . GLU A 1 192 ? -7.807 -11.857 26.297 1.00 92.56 192 GLU A O 1
ATOM 1451 N N . ASN A 1 193 ? -7.537 -12.585 24.195 1.00 93.31 193 ASN A N 1
ATOM 1452 C CA . ASN A 1 193 ? -8.939 -12.960 24.023 1.00 93.31 193 ASN A CA 1
ATOM 1453 C C . ASN A 1 193 ? -9.371 -14.061 24.995 1.00 93.31 193 ASN A C 1
ATOM 1455 O O . ASN A 1 193 ? -10.456 -13.968 25.570 1.00 93.31 193 ASN A O 1
ATOM 1459 N N . GLN A 1 194 ? -8.538 -15.081 25.212 1.00 95.31 194 GLN A N 1
ATOM 1460 C CA . GLN A 1 194 ? -8.811 -16.135 26.191 1.00 95.31 194 GLN A CA 1
ATOM 1461 C C . GLN A 1 194 ? -8.888 -15.561 27.612 1.00 95.31 194 GLN A C 1
ATOM 1463 O O . GLN A 1 194 ? -9.833 -15.860 28.347 1.00 95.31 194 GLN A O 1
ATOM 1468 N N . ARG A 1 195 ? -7.952 -14.675 27.986 1.00 92.38 195 ARG A N 1
ATOM 1469 C CA . ARG A 1 195 ? -7.975 -13.986 29.284 1.00 92.38 195 ARG A CA 1
ATOM 1470 C C . ARG A 1 195 ? -9.242 -13.146 29.443 1.00 92.38 195 ARG A C 1
ATOM 1472 O O . ARG A 1 195 ? -9.926 -13.283 30.455 1.00 92.38 195 ARG A O 1
ATOM 1479 N N . ASN A 1 196 ? -9.613 -12.368 28.431 1.00 93.19 196 ASN A N 1
ATOM 1480 C CA . ASN A 1 196 ? -10.833 -11.562 28.438 1.00 93.19 196 ASN A CA 1
ATOM 1481 C C . ASN A 1 196 ? -12.093 -12.429 28.565 1.00 93.19 196 ASN A C 1
ATOM 1483 O O . ASN A 1 196 ? -12.949 -12.133 29.394 1.00 93.19 196 ASN A O 1
ATOM 1487 N N . GLN A 1 197 ? -12.198 -13.530 27.814 1.00 95.19 197 GLN A N 1
ATOM 1488 C CA . GLN A 1 197 ? -13.333 -14.452 27.930 1.00 95.19 197 GLN A CA 1
ATOM 1489 C C . GLN A 1 197 ? -13.420 -15.089 29.317 1.00 95.19 197 GLN A C 1
ATOM 1491 O O . GLN A 1 197 ? -14.507 -15.162 29.884 1.00 95.19 197 GLN A O 1
ATOM 1496 N N . SER A 1 198 ? -12.290 -15.503 29.895 1.00 94.31 198 SER A N 1
ATOM 1497 C CA . SER A 1 198 ? -12.279 -16.056 31.252 1.00 94.31 198 SER A CA 1
ATOM 1498 C C . SER A 1 198 ? -12.708 -15.029 32.308 1.00 94.31 198 SER A C 1
ATOM 1500 O O . SER A 1 198 ? -13.485 -15.362 33.200 1.00 94.31 198 SER A O 1
ATOM 1502 N N . ALA A 1 199 ? -12.288 -13.766 32.169 1.00 94.75 199 ALA A N 1
ATOM 1503 C CA . ALA A 1 199 ? -12.712 -12.676 33.044 1.00 94.75 199 ALA A CA 1
ATOM 1504 C C . ALA A 1 199 ? -14.217 -12.376 32.913 1.00 94.75 199 ALA A C 1
ATOM 1506 O O . ALA A 1 199 ? -14.874 -12.090 33.914 1.00 94.75 199 ALA A O 1
ATOM 1507 N N . ILE A 1 200 ? -14.772 -12.480 31.700 1.00 94.56 200 ILE A N 1
ATOM 1508 C CA . ILE A 1 200 ? -16.215 -12.348 31.452 1.00 94.56 200 ILE A CA 1
ATOM 1509 C C . ILE A 1 200 ? -16.985 -13.503 32.093 1.00 94.56 200 ILE A C 1
ATOM 1511 O O . ILE A 1 200 ? -17.955 -13.251 32.796 1.00 94.56 200 ILE A O 1
ATOM 1515 N N . LEU A 1 201 ? -16.565 -14.755 31.889 1.00 94.69 201 LEU A N 1
ATOM 1516 C CA . LEU A 1 201 ? -17.248 -15.920 32.461 1.00 94.69 201 LEU A CA 1
ATOM 1517 C C . LEU A 1 201 ? -17.217 -15.914 33.992 1.00 94.69 201 LEU A C 1
ATOM 1519 O O . LEU A 1 201 ? -18.236 -16.201 34.607 1.00 94.69 201 LEU A O 1
ATOM 1523 N N . ARG A 1 202 ? -16.086 -15.530 34.599 1.00 93.44 202 ARG A N 1
ATOM 1524 C CA . ARG A 1 202 ? -15.991 -15.351 36.054 1.00 93.44 202 ARG A CA 1
ATOM 1525 C C . ARG A 1 202 ? -16.965 -14.283 36.546 1.00 93.44 202 ARG A C 1
ATOM 1527 O O . ARG A 1 202 ? -17.677 -14.527 37.506 1.00 93.44 202 ARG A O 1
ATOM 1534 N N . LEU A 1 203 ? -17.028 -13.131 35.873 1.00 93.94 203 LEU A N 1
ATOM 1535 C CA . LEU A 1 203 ? -17.976 -12.081 36.245 1.00 93.94 203 LEU A CA 1
ATOM 1536 C C . LEU A 1 203 ? -19.430 -12.552 36.088 1.00 93.94 203 LEU A C 1
ATOM 1538 O O . LEU A 1 203 ? -20.257 -12.253 36.935 1.00 93.94 203 LEU A O 1
ATOM 1542 N N . LEU A 1 204 ? -19.756 -13.293 35.026 1.00 94.56 204 LEU A N 1
ATOM 1543 C CA . LEU A 1 204 ? -21.100 -13.849 34.844 1.00 94.56 204 LEU A CA 1
ATOM 1544 C C . LEU A 1 204 ? -21.479 -14.827 35.964 1.00 94.56 204 LEU A C 1
ATOM 1546 O O . LEU A 1 204 ? -22.624 -14.805 36.403 1.00 94.56 204 LEU A O 1
ATOM 1550 N N . ASP A 1 205 ? -20.531 -15.645 36.424 1.00 93.75 205 ASP A N 1
ATOM 1551 C CA . ASP A 1 205 ? -20.715 -16.574 37.546 1.00 93.75 205 ASP A CA 1
ATOM 1552 C C . ASP A 1 205 ? -20.918 -15.820 38.871 1.00 93.75 205 ASP A C 1
ATOM 1554 O O . ASP A 1 205 ? -21.895 -16.054 39.576 1.00 93.75 205 ASP A O 1
ATOM 1558 N N . GLU A 1 206 ? -20.075 -14.819 39.153 1.00 92.31 206 GLU A N 1
ATOM 1559 C CA . GLU A 1 206 ? -20.181 -13.958 40.344 1.00 92.31 206 GLU A CA 1
ATOM 1560 C C . GLU A 1 206 ? -21.492 -13.150 40.396 1.00 92.31 206 GLU A C 1
ATOM 1562 O O . GLU A 1 206 ? -21.950 -12.771 41.473 1.00 92.31 206 GLU A O 1
ATOM 1567 N N . LEU A 1 207 ? -22.108 -12.877 39.242 1.00 92.12 207 LEU A N 1
ATOM 1568 C CA . LEU A 1 207 ? -23.392 -12.178 39.142 1.00 92.12 207 LEU A CA 1
ATOM 1569 C C . LEU A 1 207 ? -24.605 -13.117 39.091 1.00 92.12 207 LEU A C 1
ATOM 1571 O O . LEU A 1 207 ? -25.734 -12.625 39.034 1.00 92.12 207 LEU A O 1
ATOM 1575 N N . GLY A 1 208 ? -24.403 -14.437 39.125 1.00 92.94 208 GLY A N 1
ATOM 1576 C CA . GLY A 1 208 ? -25.488 -15.419 39.105 1.00 92.94 208 GLY A CA 1
ATOM 1577 C C . GLY A 1 208 ? -26.462 -15.223 40.266 1.00 92.94 208 GLY A C 1
ATOM 1578 O O . GLY A 1 208 ? -27.655 -15.030 40.046 1.00 92.94 208 GLY A O 1
ATOM 1579 N N . ASP A 1 209 ? -25.939 -15.149 41.488 1.00 89.88 209 ASP A N 1
ATOM 1580 C CA . ASP A 1 209 ? -26.738 -14.997 42.713 1.00 89.88 209 ASP A CA 1
ATOM 1581 C C . ASP A 1 209 ? -27.463 -13.638 42.787 1.00 89.88 209 ASP A C 1
ATOM 1583 O O . ASP A 1 209 ? -28.551 -13.517 43.359 1.00 89.88 209 ASP A O 1
ATOM 1587 N N . LEU A 1 210 ? -26.906 -12.604 42.145 1.00 92.25 210 LEU A N 1
ATOM 1588 C CA . LEU A 1 210 ? -27.559 -11.298 42.041 1.00 92.25 210 LEU A CA 1
ATOM 1589 C C . LEU A 1 210 ? -28.848 -11.377 41.210 1.00 92.25 210 LEU A C 1
ATOM 1591 O O . LEU A 1 210 ? -29.807 -10.659 41.504 1.00 92.25 210 LEU A O 1
ATOM 1595 N N . ALA A 1 211 ? -28.892 -12.240 40.187 1.00 90.44 211 ALA A N 1
ATOM 1596 C CA . ALA A 1 211 ? -30.085 -12.430 39.361 1.00 90.44 211 ALA A CA 1
ATOM 1597 C C . ALA A 1 211 ? -31.266 -13.002 40.165 1.00 90.44 211 ALA A C 1
ATOM 1599 O O . ALA A 1 211 ? -32.417 -12.684 39.864 1.00 90.44 211 ALA A O 1
ATOM 1600 N N . ASP A 1 212 ? -30.975 -13.761 41.225 1.00 91.25 212 ASP A N 1
ATOM 1601 C CA . ASP A 1 212 ? -31.960 -14.294 42.170 1.00 91.25 212 ASP A CA 1
ATOM 1602 C C . ASP A 1 212 ? -32.318 -13.299 43.295 1.00 91.25 212 ASP A C 1
ATOM 1604 O O . ASP A 1 212 ? -33.166 -13.577 44.147 1.00 91.25 212 ASP A O 1
ATOM 1608 N N . GLY A 1 213 ? -31.727 -12.099 43.274 1.00 91.44 213 GLY A N 1
ATOM 1609 C CA . GLY A 1 213 ? -32.018 -11.012 44.207 1.00 91.44 213 GLY A CA 1
ATOM 1610 C C . GLY A 1 213 ? -31.187 -11.036 45.489 1.00 91.44 213 GLY A C 1
ATOM 1611 O O . GLY A 1 213 ? -31.483 -10.259 46.404 1.00 91.44 213 GLY A O 1
ATOM 1612 N N . ASP A 1 214 ? -30.148 -11.874 45.573 1.00 94.50 214 ASP A N 1
ATOM 1613 C CA . ASP A 1 214 ? -29.205 -11.815 46.685 1.00 94.50 214 ASP A CA 1
ATOM 1614 C C . ASP A 1 214 ? -28.311 -10.583 46.538 1.00 94.50 214 ASP A C 1
ATOM 1616 O O . ASP A 1 214 ? -27.311 -10.562 45.826 1.00 94.50 214 ASP A O 1
ATOM 1620 N N . LEU A 1 215 ? -28.684 -9.517 47.242 1.00 94.69 215 LEU A N 1
ATOM 1621 C CA . LEU A 1 215 ? -27.891 -8.301 47.266 1.00 94.69 215 LEU A CA 1
ATOM 1622 C C . LEU A 1 215 ? -26.665 -8.420 48.168 1.00 94.69 215 LEU A C 1
ATOM 1624 O O . LEU A 1 215 ? -25.922 -7.456 48.225 1.00 94.69 215 LEU A O 1
ATOM 1628 N N . THR A 1 216 ? -26.420 -9.504 48.907 1.00 92.06 216 THR A N 1
ATOM 1629 C CA . THR A 1 216 ? -25.258 -9.609 49.816 1.00 92.06 216 THR A CA 1
ATOM 1630 C C . THR A 1 216 ? -23.948 -9.933 49.098 1.00 92.06 216 THR A C 1
ATOM 1632 O O . THR A 1 216 ? -22.875 -9.693 49.656 1.00 92.06 216 THR A O 1
ATOM 1635 N N . VAL A 1 217 ? -24.025 -10.374 47.842 1.00 92.88 217 VAL A N 1
ATOM 1636 C CA . VAL A 1 217 ? -22.862 -10.707 47.015 1.00 92.88 217 VAL A CA 1
ATOM 1637 C C . VAL A 1 217 ? -22.071 -9.472 46.574 1.00 92.88 217 VAL A C 1
ATOM 1639 O O . VAL A 1 217 ? -22.565 -8.339 46.600 1.00 92.88 217 VAL A O 1
ATOM 1642 N N . GLN A 1 218 ? -20.818 -9.694 46.179 1.00 92.94 218 GLN A N 1
ATOM 1643 C CA . GLN A 1 218 ? -19.952 -8.699 45.547 1.00 92.94 218 GLN A CA 1
ATOM 1644 C C . GLN A 1 218 ? -19.179 -9.344 44.400 1.00 92.94 218 GLN A C 1
ATOM 1646 O O . GLN A 1 218 ? -18.616 -10.425 44.563 1.00 92.94 218 GLN A O 1
ATOM 1651 N N . ALA A 1 219 ? -19.111 -8.645 43.271 1.00 94.31 219 ALA A N 1
ATOM 1652 C CA . ALA A 1 219 ? -18.239 -9.013 42.165 1.00 94.31 219 ALA A CA 1
ATOM 1653 C C . ALA A 1 219 ? -16.777 -8.666 42.499 1.00 94.31 219 ALA A C 1
ATOM 1655 O O . ALA A 1 219 ? -16.491 -7.629 43.110 1.00 94.31 219 ALA A O 1
ATOM 1656 N N . THR A 1 220 ? -15.833 -9.503 42.076 1.00 93.19 220 THR A N 1
ATOM 1657 C CA . THR A 1 220 ? -14.403 -9.304 42.328 1.00 93.19 220 THR A CA 1
ATOM 1658 C C . THR A 1 220 ? -13.847 -8.210 41.415 1.00 93.19 220 THR A C 1
ATOM 1660 O O . THR A 1 220 ? -13.828 -8.352 40.192 1.00 93.19 220 THR A O 1
ATOM 1663 N N . VAL A 1 221 ? -13.315 -7.131 41.996 1.00 94.81 221 VAL A N 1
ATOM 1664 C CA . VAL A 1 221 ? -12.643 -6.063 41.235 1.00 94.81 221 VAL A CA 1
ATOM 1665 C C . VAL A 1 221 ? -11.180 -6.448 40.996 1.00 94.81 221 VAL A C 1
ATOM 1667 O O . VAL A 1 221 ? -10.379 -6.478 41.929 1.00 94.81 221 VAL A O 1
ATOM 1670 N N . SER A 1 222 ? -10.830 -6.758 39.746 1.00 91.69 222 SER A N 1
ATOM 1671 C CA . SER A 1 222 ? -9.457 -7.059 39.313 1.00 91.69 222 SER A CA 1
ATOM 1672 C C . SER A 1 222 ? -8.938 -6.035 38.295 1.00 91.69 222 SER A C 1
ATOM 1674 O O . SER A 1 222 ? -9.682 -5.181 37.822 1.00 91.69 222 SER A O 1
ATOM 1676 N N . GLU A 1 223 ? -7.656 -6.125 37.927 1.00 92.81 223 GLU A N 1
ATOM 1677 C CA . GLU A 1 223 ? -7.055 -5.323 36.841 1.00 92.81 223 GLU A CA 1
ATOM 1678 C C . GLU A 1 223 ? -7.385 -5.862 35.430 1.00 92.81 223 GLU A C 1
ATOM 1680 O O . GLU A 1 223 ? -6.858 -5.369 34.434 1.00 92.81 223 GLU A O 1
ATOM 1685 N N . ASP A 1 224 ? -8.224 -6.897 35.320 1.00 91.81 224 ASP A N 1
ATOM 1686 C CA . ASP A 1 224 ? -8.609 -7.472 34.028 1.00 91.81 224 ASP A CA 1
ATOM 1687 C C . ASP A 1 224 ? -9.629 -6.579 33.289 1.00 91.81 224 ASP A C 1
ATOM 1689 O O . ASP A 1 224 ? -10.204 -5.646 33.851 1.00 91.81 224 ASP A O 1
ATOM 1693 N N . PHE A 1 225 ? -9.923 -6.914 32.026 1.00 90.81 225 PHE A N 1
ATOM 1694 C CA . PHE A 1 225 ? -10.856 -6.180 31.154 1.00 90.81 225 PHE A CA 1
ATOM 1695 C C . PHE A 1 225 ? -12.226 -5.869 31.793 1.00 90.81 225 PHE A C 1
ATOM 1697 O O . PHE A 1 225 ? -12.832 -4.843 31.491 1.00 90.81 225 PHE A O 1
ATOM 1704 N N . THR A 1 226 ? -12.720 -6.731 32.687 1.00 94.81 226 THR A N 1
ATOM 1705 C CA . THR A 1 226 ? -14.033 -6.591 33.336 1.00 94.81 226 THR A CA 1
ATOM 1706 C C . THR A 1 226 ? -14.003 -5.880 34.693 1.00 94.81 226 THR A C 1
ATOM 1708 O O . THR A 1 226 ? -15.064 -5.659 35.273 1.00 94.81 226 THR A O 1
ATOM 1711 N N . GLY A 1 227 ? -12.838 -5.462 35.199 1.00 94.44 227 GLY A N 1
ATOM 1712 C CA . GLY A 1 227 ? -12.694 -4.889 36.545 1.00 94.44 227 GLY A CA 1
ATOM 1713 C C . GLY A 1 227 ? -13.551 -3.646 36.803 1.00 94.44 227 GLY A C 1
ATOM 1714 O O . GLY A 1 227 ? -14.261 -3.571 37.803 1.00 94.44 227 GLY A O 1
ATOM 1715 N N . ALA A 1 228 ? -13.564 -2.698 35.861 1.00 95.56 228 ALA A N 1
ATOM 1716 C CA . ALA A 1 228 ? -14.395 -1.493 35.962 1.00 95.56 228 ALA A CA 1
ATOM 1717 C C . ALA A 1 228 ? -15.905 -1.797 35.881 1.00 95.56 228 ALA A C 1
ATOM 1719 O O . ALA A 1 228 ? -16.727 -1.070 36.444 1.00 95.56 228 ALA A O 1
ATOM 1720 N N . ILE A 1 229 ? -16.275 -2.884 35.192 1.00 95.50 229 ILE A N 1
ATOM 1721 C CA . ILE A 1 229 ? -17.662 -3.357 35.136 1.00 95.50 229 ILE A CA 1
ATOM 1722 C C . ILE A 1 229 ? -18.049 -3.939 36.498 1.00 95.50 229 ILE A C 1
ATOM 1724 O O . ILE A 1 229 ? -19.092 -3.567 37.025 1.00 95.50 229 ILE A O 1
ATOM 1728 N N . ALA A 1 230 ? -17.200 -4.782 37.096 1.00 96.31 230 ALA A N 1
ATOM 1729 C CA . ALA A 1 230 ? -17.421 -5.333 38.434 1.00 96.31 230 ALA A CA 1
ATOM 1730 C C . ALA A 1 230 ? -17.606 -4.224 39.486 1.00 96.31 230 ALA A C 1
ATOM 1732 O O . ALA A 1 230 ? -18.541 -4.280 40.283 1.00 96.31 230 ALA A O 1
ATOM 1733 N N . ASP A 1 231 ? -16.783 -3.174 39.431 1.00 96.88 231 ASP A N 1
ATOM 1734 C CA . ASP A 1 231 ? -16.902 -2.007 40.314 1.00 96.88 231 ASP A CA 1
ATOM 1735 C C . ASP A 1 231 ? -18.244 -1.270 40.134 1.00 96.88 231 ASP A C 1
ATOM 1737 O O . ASP A 1 231 ? -18.969 -1.019 41.099 1.00 96.88 231 ASP A O 1
ATOM 1741 N N . SER A 1 232 ? -18.646 -1.016 38.884 1.00 96.75 232 SER A N 1
ATOM 1742 C CA . SER A 1 232 ? -19.931 -0.368 38.571 1.00 96.75 232 SER A CA 1
ATOM 1743 C C . SER A 1 232 ? -21.142 -1.195 39.030 1.00 96.75 232 SER A C 1
ATOM 1745 O O . SER A 1 232 ? -22.158 -0.640 39.467 1.00 96.75 232 SER A O 1
ATOM 1747 N N . ILE A 1 233 ? -21.050 -2.526 38.949 1.00 95.50 233 ILE A N 1
ATOM 1748 C CA . ILE A 1 233 ? -22.096 -3.426 39.440 1.00 95.50 233 ILE A CA 1
ATOM 1749 C C . ILE A 1 233 ? -22.138 -3.426 40.969 1.00 95.50 233 ILE A C 1
ATOM 1751 O O . ILE A 1 233 ? -23.221 -3.262 41.523 1.00 95.50 233 ILE A O 1
ATOM 1755 N N . ASN A 1 234 ? -20.996 -3.508 41.657 1.00 95.56 234 ASN A N 1
ATOM 1756 C CA . ASN A 1 234 ? -20.944 -3.404 43.119 1.00 95.56 234 ASN A CA 1
ATOM 1757 C C . ASN A 1 234 ? -21.565 -2.098 43.622 1.00 95.56 234 ASN A C 1
ATOM 1759 O O . ASN A 1 234 ? -22.389 -2.117 44.536 1.00 95.56 234 ASN A O 1
ATOM 1763 N N . TYR A 1 235 ? -21.251 -0.977 42.968 1.00 96.88 235 TYR A N 1
ATOM 1764 C CA . TYR A 1 235 ? -21.882 0.304 43.274 1.00 96.88 235 TYR A CA 1
ATOM 1765 C C . TYR A 1 235 ? -23.410 0.237 43.128 1.00 96.88 235 TYR A C 1
ATOM 1767 O O . TYR A 1 235 ? -24.150 0.716 43.988 1.00 96.88 235 TYR A O 1
ATOM 1775 N N . SER A 1 236 ? -23.895 -0.400 42.062 1.00 96.50 236 SER A N 1
ATOM 1776 C CA . SER A 1 236 ? -25.330 -0.584 41.827 1.00 96.50 236 SER A CA 1
ATOM 1777 C C . SER A 1 236 ? -25.985 -1.464 42.901 1.00 96.50 236 SER A C 1
ATOM 1779 O O . SER A 1 236 ? -27.071 -1.130 43.377 1.00 96.50 236 SER A O 1
ATOM 1781 N N . ILE A 1 237 ? -25.320 -2.541 43.335 1.00 96.06 237 ILE A N 1
ATOM 1782 C CA . ILE A 1 237 ? -25.779 -3.405 44.435 1.00 96.06 237 ILE A CA 1
ATOM 1783 C C . ILE A 1 237 ? -25.908 -2.593 45.728 1.00 96.06 237 ILE A C 1
ATOM 1785 O O . ILE A 1 237 ? -26.931 -2.686 46.406 1.00 96.06 237 ILE A O 1
ATOM 1789 N N . ASP A 1 238 ? -24.929 -1.750 46.055 1.00 96.81 238 ASP A N 1
ATOM 1790 C CA . ASP A 1 238 ? -24.984 -0.910 47.256 1.00 96.81 238 ASP A CA 1
ATOM 1791 C C . ASP A 1 238 ? -26.152 0.086 47.221 1.00 96.81 238 ASP A C 1
ATOM 1793 O O . ASP A 1 238 ? -26.855 0.254 48.224 1.00 96.81 238 ASP A O 1
ATOM 1797 N N . GLN A 1 239 ? -26.433 0.688 46.060 1.00 97.62 239 GLN A N 1
ATOM 1798 C CA . GLN A 1 239 ? -27.612 1.546 45.893 1.00 97.62 239 GLN A CA 1
ATOM 1799 C C . GLN A 1 239 ? -28.922 0.766 46.082 1.00 97.62 239 GLN A C 1
ATOM 1801 O O . GLN A 1 239 ? -29.848 1.253 46.739 1.00 97.62 239 GLN A O 1
ATOM 1806 N N . LEU A 1 240 ? -28.999 -0.466 45.572 1.00 96.50 240 LEU A N 1
ATOM 1807 C CA . LEU A 1 240 ? -30.156 -1.338 45.779 1.00 96.50 240 LEU A CA 1
ATOM 1808 C C . LEU A 1 240 ? -30.318 -1.735 47.254 1.00 96.50 240 LEU A C 1
ATOM 1810 O O . LEU A 1 240 ? -31.435 -1.682 47.769 1.00 96.50 240 LEU A O 1
ATOM 1814 N N . ARG A 1 241 ? -29.231 -2.049 47.974 1.00 96.31 241 ARG A N 1
ATOM 1815 C CA . ARG A 1 241 ? -29.270 -2.324 49.426 1.00 96.31 241 ARG A CA 1
ATOM 1816 C C . ARG A 1 241 ? -29.827 -1.136 50.202 1.00 96.31 241 ARG A C 1
ATOM 1818 O O . ARG A 1 241 ? -30.669 -1.312 51.084 1.00 96.31 241 ARG A O 1
ATOM 1825 N N . GLN A 1 242 ? -29.386 0.076 49.868 1.00 97.44 242 GLN A N 1
ATOM 1826 C CA . GLN A 1 242 ? -29.871 1.297 50.508 1.00 97.44 242 GLN A CA 1
ATOM 1827 C C . GLN A 1 242 ? -31.367 1.521 50.243 1.00 97.44 242 GLN A C 1
ATOM 1829 O O . GLN A 1 242 ? -32.114 1.886 51.158 1.00 97.44 242 GLN A O 1
ATOM 1834 N N . LEU A 1 243 ? -31.826 1.243 49.021 1.00 97.00 243 LEU A N 1
ATOM 1835 C CA . LEU A 1 243 ? -33.241 1.307 48.668 1.00 97.00 243 LEU A CA 1
ATOM 1836 C C . LEU A 1 243 ? -34.069 0.274 49.448 1.00 97.00 243 LEU A C 1
ATOM 1838 O O . LEU A 1 243 ? -35.073 0.640 50.056 1.00 97.00 243 LEU A O 1
ATOM 1842 N N . VAL A 1 244 ? -33.634 -0.988 49.496 1.00 97.00 244 VAL A N 1
ATOM 1843 C CA . VAL A 1 244 ? -34.319 -2.060 50.243 1.00 97.00 244 VAL A CA 1
ATOM 1844 C C . VAL A 1 244 ? -34.367 -1.754 51.742 1.00 97.00 244 VAL A C 1
ATOM 1846 O O . VAL A 1 244 ? -35.410 -1.929 52.370 1.00 97.00 244 VAL A O 1
ATOM 1849 N N . SER A 1 245 ? -33.280 -1.227 52.311 1.00 97.19 245 SER A N 1
ATOM 1850 C CA . SER A 1 245 ? -33.240 -0.770 53.706 1.00 97.19 245 SER A CA 1
ATOM 1851 C C . SER A 1 245 ? -34.273 0.329 53.972 1.00 97.19 245 SER A C 1
ATOM 1853 O O . SER A 1 245 ? -35.035 0.255 54.938 1.00 97.19 245 SER A O 1
ATOM 1855 N N . THR A 1 246 ? -34.371 1.305 53.064 1.00 98.00 246 THR A N 1
ATOM 1856 C CA . THR A 1 246 ? -35.372 2.378 53.144 1.00 98.00 246 THR A CA 1
ATOM 1857 C C . THR A 1 246 ? -36.793 1.816 53.084 1.00 98.00 246 THR A C 1
ATOM 1859 O O . THR A 1 246 ? -37.620 2.172 53.920 1.00 98.00 246 THR A O 1
ATOM 1862 N N . ILE A 1 247 ? -37.067 0.889 52.159 1.00 97.75 247 ILE A N 1
ATOM 1863 C CA . ILE A 1 247 ? -38.373 0.224 52.037 1.00 97.75 247 ILE A CA 1
ATOM 1864 C C . ILE A 1 247 ? -38.731 -0.515 53.332 1.00 97.75 247 ILE A C 1
ATOM 1866 O O . ILE A 1 247 ? -39.852 -0.376 53.820 1.00 97.75 247 ILE A O 1
ATOM 1870 N N . ASN A 1 248 ? -37.788 -1.262 53.913 1.00 97.00 248 ASN A N 1
ATOM 1871 C CA . ASN A 1 248 ? -38.013 -1.992 55.159 1.00 97.00 248 ASN A CA 1
ATOM 1872 C C . ASN A 1 248 ? -38.319 -1.033 56.322 1.00 97.00 248 ASN A C 1
ATOM 1874 O O . ASN A 1 248 ? -39.295 -1.216 57.050 1.00 97.00 248 ASN A O 1
ATOM 1878 N N . GLN A 1 249 ? -37.554 0.054 56.444 1.00 98.06 249 GLN A N 1
ATOM 1879 C CA . GLN A 1 249 ? -37.793 1.077 57.460 1.00 98.06 249 GLN A CA 1
ATOM 1880 C C . GLN A 1 249 ? -39.177 1.726 57.307 1.00 98.06 249 GLN A C 1
ATOM 1882 O O . GLN A 1 249 ? -39.894 1.900 58.296 1.00 98.06 249 GLN A O 1
ATOM 1887 N N . THR A 1 250 ? -39.582 2.053 56.077 1.00 97.88 250 THR A N 1
ATOM 1888 C CA . THR A 1 250 ? -40.921 2.584 55.795 1.00 97.88 250 THR A CA 1
ATOM 1889 C C . THR A 1 250 ? -42.008 1.561 56.124 1.00 97.88 250 THR A C 1
ATOM 1891 O O . THR A 1 250 ? -43.013 1.928 56.725 1.00 97.88 250 THR A O 1
ATOM 1894 N N . ALA A 1 251 ? -41.813 0.278 55.812 1.00 98.12 251 ALA A N 1
ATOM 1895 C CA . ALA A 1 251 ? -42.773 -0.775 56.145 1.00 98.12 251 ALA A CA 1
ATOM 1896 C C . ALA A 1 251 ? -42.977 -0.916 57.665 1.00 98.12 251 ALA A C 1
ATOM 1898 O O . ALA A 1 251 ? -44.117 -1.018 58.123 1.00 98.12 251 ALA A O 1
ATOM 1899 N N . VAL A 1 252 ? -41.901 -0.839 58.459 1.00 98.19 252 VAL A N 1
ATOM 1900 C CA . VAL A 1 252 ? -41.978 -0.832 59.932 1.00 98.19 252 VAL A CA 1
ATOM 1901 C C . VAL A 1 252 ? -42.755 0.385 60.439 1.00 98.19 252 VAL A C 1
ATOM 1903 O O . VAL A 1 252 ? -43.633 0.240 61.288 1.00 98.19 252 VAL A O 1
ATOM 1906 N N . GLN A 1 253 ? -42.486 1.576 59.895 1.00 97.44 253 GLN A N 1
ATOM 1907 C CA . GLN A 1 253 ? -43.215 2.799 60.255 1.00 97.44 253 GLN A CA 1
ATOM 1908 C C . GLN A 1 253 ? -44.707 2.702 59.916 1.00 97.44 253 GLN A C 1
ATOM 1910 O O . GLN A 1 253 ? -45.545 3.057 60.743 1.00 97.44 253 GLN A O 1
ATOM 1915 N N . VAL A 1 254 ? -45.049 2.179 58.734 1.00 98.19 254 VAL A N 1
ATOM 1916 C CA . VAL A 1 254 ? -46.441 1.958 58.315 1.00 98.19 254 VAL A CA 1
ATOM 1917 C C . VAL A 1 254 ? -47.133 0.948 59.233 1.00 98.19 254 VAL A C 1
ATOM 1919 O O . VAL A 1 254 ? -48.261 1.189 59.655 1.00 98.19 254 VAL A O 1
ATOM 1922 N N . SER A 1 255 ? -46.461 -0.148 59.597 1.00 97.75 255 SER A N 1
ATOM 1923 C CA . SER A 1 255 ? -47.009 -1.141 60.528 1.00 97.75 255 SER A CA 1
ATOM 1924 C C . SER A 1 255 ? -47.269 -0.549 61.916 1.00 97.75 255 SER A C 1
ATOM 1926 O O . SER A 1 255 ? -48.312 -0.824 62.508 1.00 97.75 255 SER A O 1
ATOM 1928 N N . ALA A 1 256 ? -46.351 0.272 62.434 1.00 97.88 256 ALA A N 1
ATOM 1929 C CA . ALA A 1 256 ? -46.521 0.944 63.721 1.00 97.88 256 ALA A CA 1
ATOM 1930 C C . ALA A 1 256 ? -47.692 1.942 63.688 1.00 97.88 256 ALA A C 1
ATOM 1932 O O . ALA A 1 256 ? -48.555 1.905 64.564 1.00 97.88 256 ALA A O 1
ATOM 1933 N N . ALA A 1 257 ? -47.783 2.763 62.637 1.00 98.12 257 ALA A N 1
ATOM 1934 C CA . ALA A 1 257 ? -48.892 3.699 62.446 1.00 98.12 257 ALA A CA 1
ATOM 1935 C C . ALA A 1 257 ? -50.248 2.980 62.310 1.00 98.12 257 ALA A C 1
ATOM 1937 O O . ALA A 1 257 ? -51.265 3.450 62.827 1.00 98.12 257 ALA A O 1
ATOM 1938 N N . ALA A 1 258 ? -50.279 1.815 61.653 1.00 98.06 258 ALA A N 1
ATOM 1939 C CA . ALA A 1 258 ? -51.480 0.990 61.550 1.00 98.06 258 ALA A CA 1
ATOM 1940 C C . ALA A 1 258 ? -51.918 0.429 62.916 1.00 98.06 258 ALA A C 1
ATOM 1942 O O . ALA A 1 258 ? -53.107 0.462 63.230 1.00 98.06 258 ALA A O 1
ATOM 1943 N N . GLN A 1 259 ? -50.977 -0.031 63.750 1.00 97.69 259 GLN A N 1
ATOM 1944 C CA . GLN A 1 259 ? -51.261 -0.492 65.118 1.00 97.69 259 GLN A CA 1
ATOM 1945 C C . GLN A 1 259 ? -51.760 0.645 66.023 1.00 97.69 259 GLN A C 1
ATOM 1947 O O . GLN A 1 259 ? -52.711 0.463 66.783 1.00 97.69 259 GLN A O 1
ATOM 1952 N N . GLU A 1 260 ? -51.172 1.837 65.915 1.00 97.94 260 GLU A N 1
ATOM 1953 C CA . GLU A 1 260 ? -51.624 3.029 66.643 1.00 97.94 260 GLU A CA 1
ATOM 1954 C C . GLU A 1 260 ? -53.042 3.446 66.226 1.00 97.94 260 GLU A C 1
ATOM 1956 O O . GLU A 1 260 ? -53.902 3.706 67.075 1.00 97.94 260 GLU A O 1
ATOM 1961 N N . THR A 1 261 ? -53.318 3.434 64.918 1.00 97.75 261 THR A N 1
ATOM 1962 C CA . THR A 1 261 ? -54.657 3.695 64.371 1.00 97.75 261 THR A CA 1
ATOM 1963 C C . THR A 1 261 ? -55.667 2.666 64.884 1.00 97.75 261 THR A C 1
ATOM 1965 O O . THR A 1 261 ? -56.766 3.038 65.294 1.00 97.75 261 THR A O 1
ATOM 1968 N N . GLN A 1 262 ? -55.294 1.381 64.923 1.00 97.81 262 GLN A N 1
ATOM 1969 C CA . GLN A 1 262 ? -56.135 0.312 65.469 1.00 97.81 262 GLN A CA 1
ATOM 1970 C C . GLN A 1 262 ? -56.452 0.533 66.957 1.00 97.81 262 GLN A C 1
ATOM 1972 O O . GLN A 1 262 ? -57.611 0.415 67.354 1.00 97.81 262 GLN A O 1
ATOM 1977 N N . SER A 1 263 ? -55.453 0.894 67.768 1.00 97.88 263 SER A N 1
ATOM 1978 C CA . SER A 1 263 ? -55.630 1.207 69.193 1.00 97.88 263 SER A CA 1
ATOM 1979 C C . SER A 1 263 ? -56.568 2.401 69.402 1.00 97.88 263 SER A C 1
ATOM 1981 O O . SER A 1 263 ? -57.505 2.348 70.198 1.00 97.88 263 SER A O 1
ATOM 1983 N N . THR A 1 264 ? -56.384 3.458 68.609 1.00 97.31 264 THR A N 1
ATOM 1984 C CA . THR A 1 264 ? -57.238 4.652 68.647 1.00 97.31 264 THR A CA 1
ATOM 1985 C C . THR A 1 264 ? -58.681 4.318 68.266 1.00 97.31 264 THR A C 1
ATOM 1987 O O . THR A 1 264 ? -59.612 4.782 68.921 1.00 97.31 264 THR A O 1
ATOM 1990 N N . ALA A 1 265 ? -58.887 3.476 67.248 1.00 97.81 265 ALA A N 1
ATOM 1991 C CA . ALA A 1 265 ? -60.212 3.006 66.851 1.00 97.81 265 ALA A CA 1
ATOM 1992 C C . ALA A 1 265 ? -60.896 2.176 67.952 1.00 97.81 265 ALA A C 1
ATOM 1994 O O . ALA A 1 265 ? -62.099 2.327 68.157 1.00 97.81 265 ALA A O 1
ATOM 1995 N N . MET A 1 266 ? -60.147 1.350 68.695 1.00 97.75 266 MET A N 1
ATOM 1996 C CA . MET A 1 266 ? -60.672 0.622 69.858 1.00 97.75 266 MET A CA 1
ATOM 1997 C C . MET A 1 266 ? -61.093 1.568 70.986 1.00 97.75 266 MET A C 1
ATOM 1999 O O . MET A 1 266 ? -62.214 1.453 71.477 1.00 97.75 266 MET A O 1
ATOM 2003 N N . HIS A 1 267 ? -60.244 2.530 71.358 1.00 96.75 267 HIS A N 1
ATOM 2004 C CA . HIS A 1 267 ? -60.591 3.532 72.371 1.00 96.75 267 HIS A CA 1
ATOM 2005 C C . HIS A 1 267 ? -61.794 4.385 71.959 1.00 96.75 267 HIS A C 1
ATOM 2007 O O . HIS A 1 267 ? -62.657 4.677 72.783 1.00 96.75 267 HIS A O 1
ATOM 2013 N N . LEU A 1 268 ? -61.888 4.757 70.679 1.00 97.44 268 LEU A N 1
ATOM 2014 C CA . LEU A 1 268 ? -63.038 5.488 70.156 1.00 97.44 268 LEU A CA 1
ATOM 2015 C C . LEU A 1 268 ? -64.321 4.648 70.220 1.00 97.44 268 LEU A C 1
ATOM 2017 O O . LEU A 1 268 ? -65.374 5.187 70.554 1.00 97.44 268 LEU A O 1
ATOM 2021 N N . ALA A 1 269 ? -64.246 3.348 69.926 1.00 97.06 269 ALA A N 1
ATOM 2022 C CA . ALA A 1 269 ? -65.383 2.438 70.041 1.00 97.06 269 ALA A CA 1
ATOM 2023 C C . ALA A 1 269 ? -65.844 2.284 71.500 1.00 97.06 269 ALA A C 1
ATOM 2025 O O . ALA A 1 269 ? -67.036 2.398 71.771 1.00 97.06 269 ALA A O 1
ATOM 2026 N N . GLU A 1 270 ? -64.912 2.111 72.442 1.00 96.75 270 GLU A N 1
ATOM 2027 C CA . GLU A 1 270 ? -65.205 2.042 73.881 1.00 96.75 270 GLU A CA 1
ATOM 2028 C C . GLU A 1 270 ? -65.840 3.343 74.399 1.00 96.75 270 GLU A C 1
ATOM 2030 O O . GLU A 1 270 ? -66.868 3.312 75.076 1.00 96.75 270 GLU A O 1
ATOM 2035 N N . ALA A 1 271 ? -65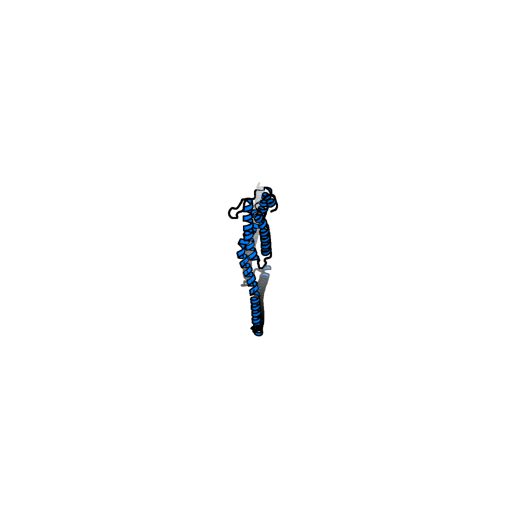.285 4.499 74.023 1.00 97.06 271 ALA A N 1
ATOM 2036 C CA . ALA A 1 271 ? -65.850 5.799 74.375 1.00 97.06 271 ALA A CA 1
ATOM 2037 C C . ALA A 1 271 ? -67.242 6.015 73.757 1.00 97.06 271 ALA A C 1
ATOM 2039 O O . ALA A 1 271 ? -68.125 6.564 74.414 1.00 97.06 271 ALA A O 1
ATOM 2040 N N . SER A 1 272 ? -67.454 5.561 72.517 1.00 97.38 272 SER A N 1
ATOM 2041 C CA . SER A 1 272 ? -68.758 5.632 71.845 1.00 97.38 272 SER A CA 1
ATOM 2042 C C . SER A 1 272 ? -69.807 4.764 72.546 1.00 97.38 272 SER A C 1
ATOM 2044 O O . SER A 1 272 ? -70.946 5.203 72.692 1.00 97.38 272 SER A O 1
ATOM 2046 N N . GLU A 1 273 ? -69.427 3.576 73.027 1.00 96.44 273 GLU A N 1
ATOM 2047 C CA . GLU A 1 273 ? -70.302 2.699 73.817 1.00 96.44 273 GLU A CA 1
ATOM 2048 C C . GLU A 1 273 ? -70.676 3.351 75.155 1.00 96.44 273 GLU A C 1
ATOM 2050 O O . GLU A 1 273 ? -71.856 3.461 75.491 1.00 96.44 273 GLU A O 1
ATOM 2055 N N . HIS A 1 274 ? -69.687 3.886 75.881 1.00 96.12 274 HIS A N 1
ATOM 2056 C CA . HIS A 1 274 ? -69.938 4.610 77.129 1.00 96.12 274 HIS A CA 1
ATOM 2057 C C . HIS A 1 274 ? -70.843 5.831 76.901 1.00 96.12 274 HIS A C 1
ATOM 2059 O O . HIS A 1 274 ? -71.755 6.098 77.686 1.00 96.12 274 HIS A O 1
ATOM 2065 N N . GLN A 1 275 ? -70.624 6.583 75.819 1.00 96.62 275 GLN A N 1
ATOM 2066 C CA . GLN A 1 275 ? -71.459 7.727 75.464 1.00 96.62 275 GLN A CA 1
ATOM 2067 C C . GLN A 1 275 ? -72.895 7.298 75.130 1.00 96.62 275 GLN A C 1
ATOM 2069 O O . GLN A 1 275 ? -73.839 7.959 75.561 1.00 96.62 275 GLN A O 1
ATOM 2074 N N . ALA A 1 276 ? -73.083 6.197 74.399 1.00 96.94 276 ALA A N 1
ATOM 2075 C CA . ALA A 1 276 ? -74.408 5.654 74.115 1.00 96.94 276 ALA A CA 1
ATOM 2076 C C . ALA A 1 276 ? -75.143 5.252 75.405 1.00 96.94 276 ALA A C 1
ATOM 2078 O O . ALA A 1 276 ? -76.335 5.538 75.550 1.00 96.94 276 ALA A O 1
ATOM 2079 N N . GLN A 1 277 ? -74.429 4.660 76.366 1.00 95.94 277 GLN A N 1
ATOM 2080 C CA . GLN A 1 277 ? -74.980 4.264 77.660 1.00 95.94 277 GLN A CA 1
ATOM 2081 C C . GLN A 1 277 ? -75.389 5.474 78.521 1.00 95.94 277 GLN A C 1
ATOM 2083 O O . GLN A 1 277 ? -76.490 5.485 79.074 1.00 95.94 277 GLN A O 1
ATOM 2088 N N . GLU A 1 278 ? -74.570 6.529 78.565 1.00 96.38 278 GLU A N 1
ATOM 2089 C CA . GLU A 1 278 ? -74.909 7.805 79.220 1.00 96.38 278 GLU A CA 1
ATOM 2090 C C . GLU A 1 278 ? -76.122 8.485 78.566 1.00 96.38 278 GLU A C 1
ATOM 2092 O O . GLU A 1 278 ? -77.027 8.944 79.262 1.00 96.38 278 GLU A O 1
ATOM 2097 N N . ILE A 1 279 ? -76.196 8.507 77.227 1.00 95.81 279 ILE A N 1
ATOM 2098 C CA . ILE A 1 279 ? -77.353 9.046 76.492 1.00 95.81 279 ILE A CA 1
ATOM 2099 C C . ILE A 1 279 ? -78.622 8.254 76.823 1.00 95.81 279 ILE A C 1
ATOM 2101 O O . ILE A 1 279 ? -79.681 8.857 77.019 1.00 95.81 279 ILE A O 1
ATOM 2105 N N . ALA A 1 280 ? -78.540 6.923 76.907 1.00 94.69 280 ALA A N 1
ATOM 2106 C CA . ALA A 1 280 ? -79.668 6.083 77.299 1.00 94.69 280 ALA A CA 1
ATOM 2107 C C . ALA A 1 280 ? -80.117 6.376 78.742 1.00 94.69 280 ALA A C 1
ATOM 2109 O O . ALA A 1 280 ? -81.315 6.521 78.988 1.00 94.69 280 ALA A O 1
ATOM 2110 N N . GLY A 1 281 ? -79.170 6.540 79.674 1.00 95.25 281 GLY A N 1
ATOM 2111 C CA . GLY A 1 281 ? -79.443 6.934 81.059 1.00 95.25 281 GLY A CA 1
ATOM 2112 C C . GLY A 1 281 ? -80.101 8.313 81.167 1.00 95.25 281 GLY A C 1
ATOM 2113 O O . GLY A 1 281 ? -81.141 8.456 81.811 1.00 95.25 281 GLY A O 1
ATOM 2114 N N . ALA A 1 282 ? -79.562 9.316 80.471 1.00 95.25 282 ALA A N 1
ATOM 2115 C CA . ALA A 1 282 ? -80.148 10.653 80.401 1.00 95.25 282 ALA A CA 1
ATOM 2116 C C . ALA A 1 282 ? -81.553 10.628 79.775 1.00 95.25 282 ALA A C 1
ATOM 2118 O O . ALA A 1 282 ? -82.467 11.270 80.289 1.00 95.25 282 ALA A O 1
ATOM 2119 N N . SER A 1 283 ? -81.753 9.846 78.709 1.00 94.69 283 SER A N 1
ATOM 2120 C CA . SER A 1 283 ? -83.065 9.673 78.069 1.00 94.69 283 SER A CA 1
ATOM 2121 C C . SER A 1 283 ? -84.083 9.033 79.017 1.00 94.69 283 SER A C 1
ATOM 2123 O O . SER A 1 283 ? -85.233 9.467 79.060 1.00 94.69 283 SER A O 1
ATOM 2125 N N . ALA A 1 284 ? -83.667 8.044 79.815 1.00 93.38 284 ALA A N 1
ATOM 2126 C CA . ALA A 1 284 ? -84.513 7.422 80.832 1.00 93.38 284 ALA A CA 1
ATOM 2127 C C . ALA A 1 284 ? -84.899 8.413 81.942 1.00 93.38 284 ALA A C 1
ATOM 2129 O O . ALA A 1 284 ? -86.077 8.508 82.280 1.00 93.38 284 ALA A O 1
ATOM 2130 N N . ALA A 1 285 ? -83.944 9.201 82.445 1.00 93.75 285 ALA A N 1
ATOM 2131 C CA . ALA A 1 285 ? -84.207 10.239 83.442 1.00 93.75 285 ALA A CA 1
ATOM 2132 C C . ALA A 1 285 ? -85.150 11.330 82.905 1.00 93.75 285 ALA A C 1
ATOM 2134 O O . ALA A 1 285 ? -86.061 11.765 83.603 1.00 93.75 285 ALA A O 1
ATOM 2135 N N . VAL A 1 286 ? -84.982 11.749 81.644 1.00 94.25 286 VAL A N 1
ATOM 2136 C CA . VAL A 1 286 ? -85.908 12.681 80.977 1.00 94.25 286 VAL A CA 1
ATOM 2137 C C . VAL A 1 286 ? -87.308 12.081 80.853 1.00 94.25 286 VAL A C 1
ATOM 2139 O O . VAL A 1 286 ? -88.287 12.778 81.110 1.00 94.25 286 VAL A O 1
ATOM 2142 N N . ASN A 1 287 ? -87.420 10.794 80.518 1.00 91.50 287 ASN A N 1
ATOM 2143 C CA . ASN A 1 287 ? -88.706 10.103 80.464 1.00 91.50 287 ASN A CA 1
ATOM 2144 C C . ASN A 1 287 ? -89.370 10.003 81.850 1.00 91.50 287 ASN A C 1
ATOM 2146 O O . ASN A 1 287 ? -90.569 10.236 81.972 1.00 91.50 287 ASN A O 1
ATOM 2150 N N . GLU A 1 288 ? -88.605 9.720 82.905 1.00 89.88 288 GLU A N 1
ATOM 2151 C CA . GLU A 1 288 ? -89.105 9.712 84.285 1.00 89.88 288 GLU A CA 1
ATOM 2152 C C . GLU A 1 288 ? -89.565 11.107 84.734 1.00 89.88 288 GLU A C 1
ATOM 2154 O O . GLU A 1 288 ? -90.643 11.246 85.313 1.00 89.88 288 GLU A O 1
ATOM 2159 N N . MET A 1 289 ? -88.810 12.159 84.392 1.00 89.81 289 MET A N 1
ATOM 2160 C CA . MET A 1 289 ? -89.227 13.547 84.616 1.00 89.81 289 MET A CA 1
ATOM 2161 C C . MET A 1 289 ? -90.527 13.878 83.874 1.00 89.81 289 MET A C 1
ATOM 2163 O O . MET A 1 289 ? -91.398 14.525 84.450 1.00 89.81 289 MET A O 1
ATOM 2167 N N . ALA A 1 290 ? -90.692 13.419 82.630 1.00 90.12 290 ALA A N 1
ATOM 2168 C CA . ALA A 1 290 ? -91.917 13.628 81.861 1.00 90.12 290 ALA A CA 1
ATOM 2169 C C . ALA A 1 290 ? -93.132 12.928 82.498 1.00 90.12 290 ALA A C 1
ATOM 2171 O O . ALA A 1 290 ? -94.180 13.552 82.640 1.00 90.12 290 ALA A O 1
ATOM 2172 N N . VAL A 1 291 ? -92.984 11.675 82.947 1.00 88.56 291 VAL A N 1
ATOM 2173 C CA . VAL A 1 291 ? -94.047 10.934 83.657 1.00 88.56 291 VAL A CA 1
ATOM 2174 C C . VAL A 1 291 ? -94.383 11.583 85.003 1.00 88.56 291 VAL A C 1
ATOM 2176 O O . VAL A 1 291 ? -95.552 11.677 85.362 1.00 88.56 291 VAL A O 1
ATOM 2179 N N . SER A 1 292 ? -93.381 12.057 85.746 1.00 86.56 292 SER A N 1
ATOM 2180 C CA . SER A 1 292 ? -93.583 12.777 87.010 1.00 86.56 292 SER A CA 1
ATOM 2181 C C . SER A 1 292 ? -94.343 14.092 86.802 1.00 86.56 292 SER A C 1
ATOM 2183 O O . SER A 1 292 ? -95.278 14.387 87.541 1.00 86.56 292 SER A O 1
ATOM 2185 N N . ILE A 1 293 ? -94.014 14.853 85.752 1.00 85.31 293 ILE A N 1
ATOM 2186 C CA . ILE A 1 293 ? -94.756 16.065 85.370 1.00 85.31 293 ILE A CA 1
ATOM 2187 C C . ILE A 1 293 ? -96.213 15.738 85.003 1.00 85.31 293 ILE A C 1
ATOM 2189 O O . ILE A 1 293 ? -97.110 16.482 85.399 1.00 85.31 293 ILE A O 1
ATOM 2193 N N . ASP A 1 294 ? -96.456 14.628 84.300 1.00 79.69 294 ASP A N 1
ATOM 2194 C CA . ASP A 1 294 ? -97.802 14.161 83.931 1.00 79.69 294 ASP A CA 1
ATOM 2195 C C . ASP A 1 294 ? -98.621 13.697 85.154 1.00 79.69 294 ASP A C 1
ATOM 2197 O O . ASP A 1 294 ? -99.822 13.923 85.211 1.00 79.69 294 ASP A O 1
ATOM 2201 N N . GLN A 1 295 ? -97.981 13.119 86.181 1.00 76.31 295 GLN A N 1
ATOM 2202 C CA . GLN A 1 295 ? -98.642 12.716 87.437 1.00 76.31 295 GLN A CA 1
ATOM 2203 C C . GLN A 1 295 ? -98.998 13.880 88.375 1.00 76.31 295 GLN A C 1
ATOM 2205 O O . GLN A 1 295 ? -99.828 13.707 89.270 1.00 76.31 295 GLN A O 1
ATOM 2210 N N . VAL A 1 296 ? -98.334 15.029 88.232 1.00 73.62 296 VAL A N 1
ATOM 2211 C CA . VAL A 1 296 ? -98.526 16.218 89.086 1.00 73.62 296 VAL A CA 1
ATOM 2212 C C . VAL A 1 296 ? -99.405 17.280 88.397 1.00 73.62 296 VAL A C 1
ATOM 2214 O O . VAL A 1 296 ? -99.810 18.249 89.043 1.00 73.62 296 VAL A O 1
ATOM 2217 N N . SER A 1 297 ? -99.718 17.089 87.111 1.00 51.34 297 SER A N 1
ATOM 2218 C CA . SER A 1 297 ? -100.665 17.902 86.330 1.00 51.34 297 SER A CA 1
ATOM 2219 C C . SER A 1 297 ? -102.105 17.412 86.490 1.00 51.34 297 SER A C 1
ATOM 2221 O O . SER A 1 297 ? -103.010 18.276 86.440 1.00 51.34 297 SER A O 1
#

Secondary structure (DSSP, 8-state):
-HHHHHTT--HHHHHHHHHHHHHHHHHHHHHHHHHHT-TTHHHHHHHHHHHHHHHHHHHHHHHH-BTTTTBPPP--HHHHHHHHHHHHHHIIIIIHHHHHHHHHHHHHHHHHHHHHHHHHHHHHHHHHHHHHHHHHHHSS-HHHHHHHHHHHHHHHHHHHHHHHHHHHHHHHHHHHHHHHHHHHHHHHHHHHHHHHHHHHHHHHHHTHHHHTT-TT------SSTTHHHHHHHHHHHHHHHHHHHHHHHHHHHHHHHHHHHHHHHHHHHHHHHHHHHHHHHHHHHHHHHHHHHHHH-

pLDDT: mean 86.86, std 9.61, range [49.34, 98.19]

=== Feature glossary ===
A reading guide for the features in this record.

Start from the sequence.

  · This is the polypeptide sequence — one letter per residue, N-terminus first. Length ranges from a few dozen residues for small domains to over a thousand for large multi-domain proteins.

Fold it, and you get atomic coordinates and the backbone conformation that goes with them.

  · Structure coordinates are given as an mmCIF _atom_site loop: one row per atom with element, residue name, chain id, sequence number, and x/y/z position in Å. Only the four main-chain atoms per residue are included here; side chains are omitted to keep the record compact.

  · Backbone dihedral angles. Every residue except chain termini has a φ (preceding-C → N → Cα → C) and a ψ (N → Cα → C → next-N). They are reported in degrees following the IUPAC sign convention. Secondary structure is essentially a statement about which (φ, ψ) basin each residue occupies.

  · The SS8 string is DSSP's per-residue secondary-structure call. α-helix (H) means an i→i+4 H-bond ladder; β-strand (E) means the residue participates in a β-sheet; 3₁₀ (G) and π (I) are tighter and wider helices; T/S are turns/bends; '-' is loop.

  · SS3 is a coarse helix/strand/coil call (letters a/b/c) made by the P-SEA algorithm from inter-Cα distances and dihedrals. It is less detailed than DSSP but needs only Cα positions.

Summarize the fold with a handful of shape descriptors and a per-residue structural alphabet.

  · Radius of gyration (Rg) is the root-mean-square distance of Cα atoms from their centroid — a single number for overall size and compactness. A globular domain of N residues has Rg ≈ 2.2·N^0.38 Å; an extended or disordered chain has a much larger Rg. The Cα contact count is the number of residue pairs whose Cα atoms are within 8 Å and are more than four positions apart in sequence — a standard proxy for tertiary packing density. The bounding box is the smallest axis-aligned box enclosing all Cα atoms.

  · The Foldseek 3Di string encodes local tertiary geometry as a 20-letter alphabet — one character per residue — derived from the relative positions of nearby Cα atoms. Unlike the amino-acid sequence, 3Di is a direct function of the 3D structure, so two proteins with the same fold have similar 3Di strings even at low sequence identity.

  · Solvent-accessible surface area (SASA) is the area in Å² traced out by the centre of a 1.4 Å probe sphere (a water molecule) rolled over the protein's van der Waals surface (Shrake–Rupley / Lee–Richards construction). Buried residues have near-zero SASA; fully exposed residues can exceed 200 Å². The total SASA scales roughly with the number of surface residues.

Ask how reliable the model is.

  · pLDDT (predicted Local Distance Difference Test) is AlphaFold's per-residue confidence score, ranging from 0 to 100. Values above 90 indicate high confidence (typically well-packed cores); 70–90 is confident; 50–70 low confidence; below 50 usually means the region is disordered or the prediction is unreliable there. AlphaFold stores pLDDT in the mmCIF B-factor column.

  · B-factor (Debye–Waller factor) reflects atomic displacement in the crystal lattice. It is an experimental observable (units Å²), not a prediction; low values mean the atom is pinned down, high values mean it moves or is heterogeneous across the crystal.

  · Predicted Aligned Error (PAE) is an AlphaFold confidence matrix: entry (i, j) is the expected error in the position of residue j, in ångströms, when the prediction is superimposed on the true structure at residue i. Low PAE within a block of residues means that block is internally rigid and well-predicted; high PAE between two blocks means their relative placement is uncertain even if each block individually is confident.

Place it in context: what it resembles, what it is annotated as, and how it looks.

  · Nearest PDB neighbors are the top structural matches found by Foldseek when searching this structure against the entire Protein Data Bank. Each hit reports a TM-score (0 to 1; >0.5 almost always implies the same fold) and an E-value. These are *structural* homologs — they may share no detectable sequence similarity.

  · Functional annotations link the protein to curated databases. InterPro entries identify conserved domains and families by matching the sequence against member-database signatures (Pfam, PROSITE, CDD, …). Gene Ontology (GO) terms describe molecular function, biological process, and cellular component in a controlled vocabulary. CATH places the structure in a hierarchical fold classification (Class/Architecture/Topology/Homologous-superfamily). The organism is the source species.

  · Three diagnostic plots accompany the record. The Cα contact map visualizes the tertiary structure as a 2D adjacency matrix (8 Å cutoff, sequence-local contacts suppressed). The Ramachandran plot shows the distribution of backbone (φ, ψ) torsions, with points in the α and β basins reflecting secondary structure content. The PAE plot shows AlphaFold's inter-residue confidence as a color matrix.

  · Six rendered views show the 3D structure from the faces of a cube — i.e. along ±x, ±y, ±z. Rendering representation is drawn randomly per protein from cartoon (secondary-structure ribbons), sticks (backbone bonds), or molecular surface; coloring is either N→C rainbow (blue at the N-terminus through red at the C-terminus) or one color per chain.